Protein AF-A0A8S4QFU5-F1 (afdb_monomer)

Secondary structure (DSSP, 8-state):
-------GGG-PPPSSPPEEEEEE-HHHHHHHHHHHHHHGGGS-EEE--STTPPPEEE----EEEE--TTSPPPSS-TTTSEEEEEEEE----HHHIIIIIHHHHHHHHHHHHHTT---EEEEEEE---TT-TTS---SS-HHHHHHHHH--TTTGGGEEEEE-TTT-HHHHHHHHHHHHHHHHHHHHHHHHHHHHHHHHHHHHHHHTTTSTT--HHHHHTT-

Foldseek 3Di:
DDDDPPDPPPDPADPFAAEEEEAADPVLVVVVVVVLQVQQQPFWAWFDAPDPDDIDTDGHGYHYDYDDLPDDDDLQDRRPDHLAYEYEDQDFDPVCCVPPVVVRVVVVVVSCVVVVNDQYAYEHEYEDDPVPPDDDPPPATSLNVVCVNDNDPVCSVRRAYFYHCVRPVVVRVVSVNVVSNVVSVSSSVSSNVSVVVNVVVLVVLVVCVVPPPRDPVVSVVSD

Structure (mmCIF, N/CA/C/O backbone):
data_AF-A0A8S4QFU5-F1
#
_entry.id   AF-A0A8S4QFU5-F1
#
loop_
_atom_site.group_PDB
_atom_site.id
_atom_site.type_symbol
_atom_site.label_atom_id
_atom_site.label_alt_id
_atom_site.label_comp_id
_atom_site.label_asym_id
_atom_site.label_entity_id
_atom_site.label_seq_id
_atom_site.pdbx_PDB_ins_code
_atom_site.Cartn_x
_atom_site.Cartn_y
_atom_site.Cartn_z
_atom_site.occupancy
_atom_site.B_iso_or_equiv
_atom_site.auth_seq_id
_atom_site.auth_comp_id
_atom_site.auth_asym_id
_atom_site.auth_atom_id
_atom_site.pdbx_PDB_model_num
ATOM 1 N N . MET A 1 1 ? 30.568 -13.793 25.072 1.00 36.50 1 MET A N 1
ATOM 2 C CA . MET A 1 1 ? 29.121 -14.084 25.159 1.00 36.50 1 MET A CA 1
ATOM 3 C C . MET A 1 1 ? 28.566 -14.103 23.744 1.00 36.50 1 MET A C 1
ATOM 5 O O . MET A 1 1 ? 28.461 -13.051 23.131 1.00 36.50 1 MET A O 1
ATOM 9 N N . LYS A 1 2 ? 28.363 -15.294 23.171 1.00 33.72 2 LYS A N 1
ATOM 10 C CA . LYS A 1 2 ? 27.822 -15.449 21.813 1.00 33.72 2 LYS A CA 1
ATOM 11 C C . LYS A 1 2 ? 26.307 -15.262 21.884 1.00 33.72 2 LYS A C 1
ATOM 13 O O . LYS A 1 2 ? 25.656 -15.949 22.664 1.00 33.72 2 LYS A O 1
ATOM 18 N N . GLY A 1 3 ? 25.790 -14.305 21.116 1.00 38.66 3 GLY A N 1
ATOM 19 C CA . GLY A 1 3 ? 24.358 -14.091 20.951 1.00 38.66 3 GLY A CA 1
ATOM 20 C C . GLY A 1 3 ? 23.708 -15.358 20.414 1.00 38.66 3 GLY A C 1
ATOM 21 O O . GLY A 1 3 ? 24.202 -15.959 19.460 1.00 38.66 3 GLY A O 1
ATOM 22 N N . VAL A 1 4 ? 22.634 -15.776 21.073 1.00 41.44 4 VAL A N 1
ATOM 23 C CA . VAL A 1 4 ? 21.771 -16.865 20.629 1.00 41.44 4 VAL A CA 1
ATOM 24 C C . VAL A 1 4 ? 21.153 -16.416 19.308 1.00 41.44 4 VAL A C 1
ATOM 26 O O . VAL A 1 4 ? 20.272 -15.561 19.276 1.00 41.44 4 VAL A O 1
ATOM 29 N N . GLY A 1 5 ? 21.698 -16.921 18.203 1.00 37.66 5 GLY A N 1
ATOM 30 C CA . GLY A 1 5 ? 21.087 -16.776 16.894 1.00 37.66 5 GLY A CA 1
ATOM 31 C C . GLY A 1 5 ? 19.782 -17.559 16.896 1.00 37.66 5 GLY A C 1
ATOM 32 O O . GLY A 1 5 ? 19.798 -18.774 17.069 1.00 37.66 5 GLY A O 1
ATOM 33 N N . ASN A 1 6 ? 18.659 -16.865 16.719 1.00 41.09 6 ASN A N 1
ATOM 34 C CA . ASN A 1 6 ? 17.390 -17.512 16.413 1.00 41.09 6 ASN A CA 1
ATOM 35 C C . ASN A 1 6 ? 17.523 -18.201 15.051 1.00 41.09 6 ASN A C 1
ATOM 37 O O . ASN A 1 6 ? 17.447 -17.542 14.010 1.00 41.09 6 ASN A O 1
ATOM 41 N N . SER A 1 7 ? 17.731 -19.518 15.065 1.00 40.59 7 SER A N 1
ATOM 42 C CA . SER A 1 7 ? 17.663 -20.356 13.870 1.00 40.59 7 SER A CA 1
ATOM 43 C C . SER A 1 7 ? 16.319 -20.159 13.147 1.00 40.59 7 SER A C 1
ATOM 45 O O . SER A 1 7 ? 15.282 -20.024 13.801 1.00 40.59 7 SER A O 1
ATOM 47 N N . PRO A 1 8 ? 16.287 -20.173 11.802 1.00 51.72 8 PRO A N 1
ATOM 48 C CA . PRO A 1 8 ? 15.043 -20.098 11.029 1.00 51.72 8 PRO A CA 1
ATOM 49 C C . PRO A 1 8 ? 14.093 -21.294 11.235 1.00 51.72 8 PRO A C 1
ATOM 51 O O . PRO A 1 8 ? 12.934 -21.205 10.850 1.00 51.72 8 PRO A O 1
ATOM 54 N N . ALA A 1 9 ? 14.580 -22.397 11.815 1.00 41.81 9 ALA A N 1
ATOM 55 C CA . ALA A 1 9 ? 13.911 -23.700 11.834 1.00 41.81 9 ALA A CA 1
ATOM 56 C C . ALA A 1 9 ? 12.841 -23.896 12.933 1.00 41.81 9 ALA A C 1
ATOM 58 O O . ALA A 1 9 ? 12.031 -24.803 12.794 1.00 41.81 9 ALA A O 1
ATOM 59 N N . ASP A 1 10 ? 12.780 -23.044 13.965 1.00 43.16 10 ASP A N 1
ATOM 60 C CA . ASP A 1 10 ? 11.823 -23.176 15.091 1.00 43.16 10 ASP A CA 1
ATOM 61 C C . ASP A 1 10 ? 10.603 -22.238 14.982 1.00 43.16 10 ASP A C 1
ATOM 63 O O . ASP A 1 10 ? 9.938 -21.922 15.969 1.00 43.16 10 ASP A O 1
ATOM 67 N N . ARG A 1 11 ? 10.311 -21.716 13.787 1.00 6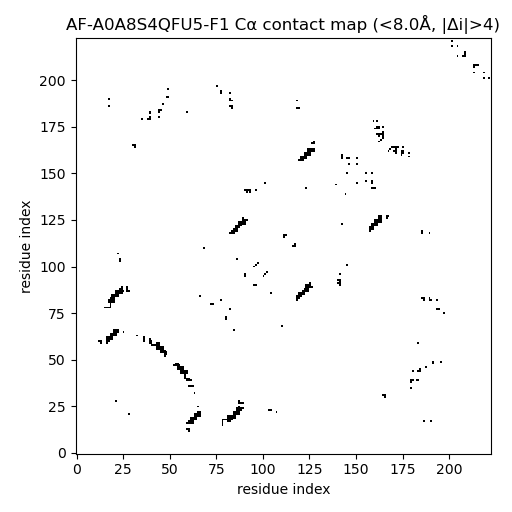0.50 11 ARG A N 1
ATOM 68 C CA . ARG A 1 11 ? 9.249 -20.719 13.611 1.00 60.50 11 ARG A CA 1
ATOM 69 C C . ARG A 1 11 ? 7.930 -21.408 13.277 1.00 60.50 11 ARG A C 1
ATOM 71 O O . ARG A 1 11 ? 7.662 -21.688 12.112 1.00 60.50 11 ARG A O 1
ATOM 78 N N . GLU A 1 12 ? 7.081 -21.633 14.280 1.00 58.81 12 GLU A N 1
ATOM 79 C CA . GLU A 1 12 ? 5.642 -21.751 14.016 1.00 58.81 12 GLU A CA 1
ATOM 80 C C . GLU A 1 12 ? 5.210 -20.502 13.228 1.00 58.81 12 GLU A C 1
ATOM 82 O O . GLU A 1 12 ? 5.408 -19.369 13.676 1.00 58.81 12 GLU A O 1
ATOM 87 N N . GLY A 1 13 ? 4.717 -20.706 12.003 1.00 61.91 13 GLY A N 1
ATOM 88 C CA . GLY A 1 13 ? 4.310 -19.620 11.110 1.00 61.91 13 GLY A CA 1
ATOM 89 C C . GLY A 1 13 ? 3.187 -18.771 11.709 1.00 61.91 13 GLY A C 1
ATOM 90 O O . GLY A 1 13 ? 2.466 -19.206 12.611 1.00 61.91 13 GLY A O 1
ATOM 91 N N . MET A 1 14 ? 3.010 -17.547 11.204 1.00 76.50 14 MET A N 1
ATOM 92 C CA . MET A 1 14 ? 1.931 -16.672 11.682 1.00 76.50 14 MET A CA 1
ATOM 93 C C . MET A 1 14 ? 0.564 -17.345 11.491 1.00 76.50 14 MET A 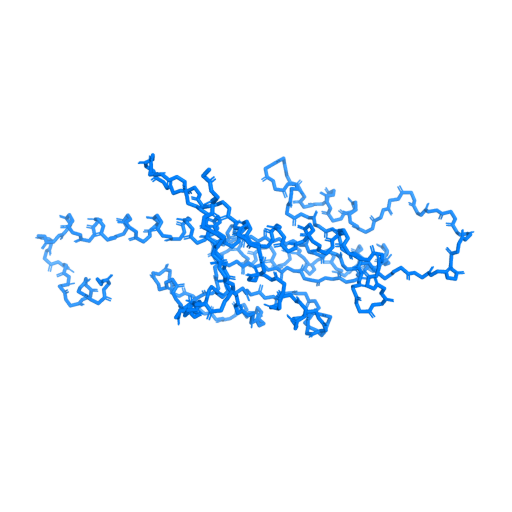C 1
ATOM 95 O O . MET A 1 14 ? 0.141 -17.590 10.361 1.00 76.50 14 MET A O 1
ATOM 99 N N . THR A 1 15 ? -0.160 -17.571 12.593 1.00 74.31 15 THR A N 1
ATOM 100 C CA . THR A 1 15 ? -1.502 -18.184 12.573 1.00 74.31 15 THR A CA 1
ATOM 101 C C . THR A 1 15 ? -2.508 -17.360 11.773 1.00 74.31 15 THR A C 1
ATOM 103 O O . THR A 1 15 ? -3.374 -17.918 11.107 1.00 74.31 15 THR A O 1
ATOM 106 N N . ASN A 1 16 ? -2.370 -16.032 11.793 1.00 81.62 16 ASN A N 1
ATOM 107 C CA . ASN A 1 16 ? -3.167 -15.116 10.989 1.00 81.62 16 ASN A CA 1
ATOM 108 C C . ASN A 1 16 ? -2.255 -14.120 10.279 1.00 81.62 16 ASN A C 1
ATOM 110 O O . ASN A 1 16 ? -1.683 -13.228 10.906 1.00 81.62 16 ASN A O 1
ATOM 114 N N . LYS A 1 17 ? -2.121 -14.274 8.964 1.00 89.69 17 LYS A N 1
ATOM 115 C CA . LYS A 1 17 ? -1.268 -13.421 8.136 1.00 89.69 17 LYS A CA 1
ATOM 116 C C . LYS A 1 17 ? -2.019 -12.132 7.777 1.00 89.69 17 LYS A C 1
ATOM 118 O O . LYS A 1 17 ? -3.150 -12.225 7.299 1.00 89.69 17 LYS A O 1
ATOM 123 N N . PRO A 1 18 ? -1.413 -10.944 7.945 1.00 91.56 18 PRO A N 1
ATOM 124 C CA . PRO A 1 18 ? -1.945 -9.700 7.411 1.00 91.56 18 PRO A CA 1
ATOM 125 C C . PRO A 1 18 ? -2.358 -9.826 5.943 1.00 91.56 18 PRO A C 1
ATOM 127 O O . PRO A 1 18 ? -1.614 -10.377 5.127 1.00 91.56 18 PRO A O 1
ATOM 130 N N . ILE A 1 19 ? -3.537 -9.303 5.610 1.00 93.94 19 ILE A N 1
ATOM 131 C CA . ILE A 1 19 ? -4.047 -9.289 4.239 1.00 93.94 19 ILE A CA 1
ATOM 132 C C . ILE A 1 19 ? -3.639 -7.967 3.581 1.00 93.94 19 ILE A C 1
ATOM 134 O O . ILE A 1 19 ? -3.888 -6.885 4.121 1.00 93.94 19 ILE A O 1
ATOM 138 N N . VAL A 1 20 ? -3.040 -8.055 2.399 1.00 96.56 20 VAL A N 1
ATOM 139 C CA . VAL A 1 20 ? -2.675 -6.927 1.542 1.00 96.56 20 VAL A CA 1
ATOM 140 C C . VAL A 1 20 ? -3.534 -6.975 0.282 1.00 96.56 20 VAL A C 1
ATOM 142 O O . VAL A 1 20 ? -3.581 -7.991 -0.408 1.00 96.56 20 VAL A O 1
ATOM 145 N N . ALA A 1 21 ? -4.232 -5.886 -0.031 1.00 97.12 21 ALA A N 1
ATOM 146 C CA . ALA A 1 21 ? -5.027 -5.791 -1.251 1.00 97.12 21 ALA A CA 1
ATOM 147 C C . ALA A 1 21 ? -4.213 -5.166 -2.388 1.00 97.12 21 ALA A C 1
ATOM 149 O O . ALA A 1 21 ? -3.615 -4.105 -2.214 1.00 97.12 21 ALA A O 1
ATOM 150 N N . CYS A 1 22 ? -4.223 -5.791 -3.563 1.00 98.44 22 CYS A N 1
ATOM 151 C CA . CYS A 1 22 ? -3.493 -5.319 -4.736 1.00 98.44 22 CYS A CA 1
ATOM 152 C C . CYS A 1 22 ? -4.443 -4.783 -5.812 1.00 98.44 22 CYS A C 1
ATOM 154 O O . CYS A 1 22 ? -5.353 -5.484 -6.258 1.00 98.44 22 CYS A O 1
ATOM 156 N N . ALA A 1 23 ? -4.213 -3.541 -6.224 1.00 98.38 23 ALA A N 1
ATOM 157 C CA . ALA A 1 23 ? -4.905 -2.840 -7.300 1.00 98.38 23 ALA A CA 1
ATOM 158 C C . ALA A 1 23 ? -3.954 -2.574 -8.481 1.00 98.38 23 ALA A C 1
ATOM 160 O O . ALA A 1 23 ? -2.759 -2.863 -8.398 1.00 98.38 23 ALA A O 1
ATOM 161 N N . GLY A 1 24 ? -4.487 -2.011 -9.566 1.00 98.00 24 GLY A N 1
ATOM 162 C CA . GLY A 1 24 ? -3.742 -1.782 -10.803 1.00 98.00 24 GLY A CA 1
ATOM 163 C C . GLY A 1 24 ? -3.605 -3.062 -11.626 1.00 98.00 24 GLY A C 1
ATOM 164 O O . GLY A 1 24 ? -4.577 -3.809 -11.786 1.00 98.00 24 GLY A O 1
ATOM 165 N N . ASP A 1 25 ? -2.405 -3.326 -12.139 1.00 97.75 25 ASP A N 1
ATOM 166 C CA . ASP A 1 25 ? -2.129 -4.514 -12.944 1.00 97.75 25 ASP A CA 1
ATOM 167 C C . ASP A 1 25 ? -1.999 -5.771 -12.065 1.00 97.75 25 ASP A C 1
ATOM 169 O O . ASP A 1 25 ? -0.962 -6.072 -11.467 1.00 97.75 25 ASP A O 1
ATOM 173 N N . TRP A 1 26 ? -3.096 -6.527 -11.995 1.00 97.06 26 TRP A N 1
ATOM 174 C CA . TRP A 1 26 ? -3.161 -7.785 -11.254 1.00 97.06 26 TRP A CA 1
ATOM 175 C C . TRP A 1 26 ? -2.270 -8.879 -11.855 1.00 97.06 26 TRP A C 1
ATOM 177 O O . TRP A 1 26 ? -1.676 -9.656 -11.110 1.00 97.06 26 TRP A O 1
ATOM 187 N N . ASN A 1 27 ? -2.150 -8.943 -13.184 1.00 97.44 27 ASN A N 1
ATOM 188 C CA . ASN A 1 27 ? -1.350 -9.978 -13.837 1.00 97.44 27 ASN A CA 1
ATOM 189 C C . ASN A 1 27 ? 0.138 -9.745 -13.574 1.00 97.44 27 ASN A C 1
ATOM 191 O O . ASN A 1 27 ? 0.856 -10.694 -13.257 1.00 97.44 27 ASN A O 1
ATOM 195 N N . LEU A 1 28 ? 0.578 -8.485 -13.629 1.00 97.06 28 LEU A N 1
ATOM 196 C CA . LEU A 1 28 ? 1.913 -8.076 -13.203 1.00 97.06 28 LEU A CA 1
ATOM 197 C C . LEU A 1 28 ? 2.182 -8.512 -11.761 1.00 97.06 28 LEU A C 1
ATOM 199 O O . LEU A 1 28 ? 3.181 -9.188 -11.510 1.00 97.06 28 LEU A O 1
ATOM 203 N N . PHE A 1 29 ? 1.283 -8.178 -10.827 1.00 97.88 29 PHE A N 1
ATOM 204 C CA . PHE A 1 29 ? 1.436 -8.569 -9.425 1.00 97.88 29 PHE A CA 1
ATOM 205 C C . PHE A 1 29 ? 1.568 -10.090 -9.251 1.00 97.88 29 PHE A C 1
ATOM 207 O O . PHE A 1 29 ? 2.467 -10.534 -8.539 1.00 97.88 29 PHE A O 1
ATOM 214 N N . CYS A 1 30 ? 0.750 -10.898 -9.933 1.00 97.69 30 CYS A N 1
ATOM 215 C CA . CYS A 1 30 ? 0.838 -12.359 -9.845 1.00 97.69 30 CYS A CA 1
ATOM 216 C C . CYS A 1 30 ? 2.230 -12.903 -10.216 1.00 97.69 30 CYS A C 1
ATOM 218 O O . CYS A 1 30 ? 2.657 -13.907 -9.650 1.00 97.69 30 CYS A O 1
ATOM 220 N N . THR A 1 31 ? 2.979 -12.237 -11.106 1.00 96.75 31 THR A N 1
ATOM 221 C CA . THR A 1 31 ? 4.371 -12.635 -11.411 1.00 96.75 31 THR A CA 1
ATOM 222 C C . THR A 1 31 ? 5.358 -12.346 -10.275 1.00 96.75 31 THR A C 1
ATOM 224 O O . THR A 1 31 ? 6.429 -12.948 -10.219 1.00 96.75 31 THR A O 1
ATOM 227 N N . LEU A 1 32 ? 5.007 -11.433 -9.367 1.00 97.00 32 LEU A N 1
ATOM 228 C CA . LEU A 1 32 ? 5.835 -10.957 -8.257 1.00 97.00 32 LEU A CA 1
ATOM 229 C C . LEU A 1 32 ? 5.406 -11.528 -6.899 1.00 97.00 32 LEU A C 1
ATOM 231 O O . LEU A 1 32 ? 6.138 -11.382 -5.921 1.00 97.00 32 LEU A O 1
ATOM 235 N N . GLU A 1 33 ? 4.246 -12.180 -6.816 1.00 97.44 33 GLU A N 1
ATOM 236 C CA . GLU A 1 33 ? 3.684 -12.675 -5.559 1.00 97.44 33 GLU A CA 1
ATOM 237 C C . GLU A 1 33 ? 4.603 -13.694 -4.877 1.00 97.44 33 GLU A C 1
ATOM 239 O O . GLU A 1 33 ? 4.973 -13.512 -3.718 1.00 97.44 33 GLU A O 1
ATOM 244 N N . GLN A 1 34 ? 5.027 -14.738 -5.596 1.00 96.38 34 GLN A N 1
ATOM 245 C CA . GLN A 1 34 ? 5.884 -15.782 -5.032 1.00 96.38 34 GLN A CA 1
ATOM 246 C C . GLN A 1 34 ? 7.206 -15.229 -4.457 1.00 96.38 34 GLN A C 1
ATOM 248 O O . GLN A 1 34 ? 7.494 -15.519 -3.291 1.00 96.38 34 GLN A O 1
ATOM 253 N N . PRO A 1 35 ? 8.015 -14.431 -5.191 1.00 95.69 35 PRO A N 1
ATOM 254 C CA . PRO A 1 35 ? 9.242 -13.883 -4.618 1.00 95.69 35 PRO A CA 1
ATOM 255 C C . PRO A 1 35 ? 8.965 -12.917 -3.458 1.00 95.69 35 PRO A C 1
ATOM 257 O O . PRO A 1 35 ? 9.782 -12.825 -2.543 1.00 95.69 35 PRO A O 1
ATOM 260 N N . LEU A 1 36 ? 7.823 -12.219 -3.448 1.00 96.31 36 LEU A N 1
ATOM 261 C CA . LEU A 1 36 ? 7.461 -11.304 -2.365 1.00 96.31 36 LEU A CA 1
ATOM 262 C C . LEU A 1 36 ? 7.103 -12.074 -1.086 1.00 96.31 36 LEU A C 1
ATOM 264 O O . LEU A 1 36 ? 7.651 -11.786 -0.021 1.00 96.31 36 LEU A O 1
ATOM 268 N N . VAL A 1 37 ? 6.252 -13.098 -1.200 1.00 96.44 37 VAL A N 1
ATOM 269 C CA . VAL A 1 37 ? 5.878 -14.002 -0.099 1.00 96.44 37 VAL A CA 1
ATOM 270 C C . VAL A 1 37 ? 7.104 -14.723 0.465 1.00 96.44 37 VAL A C 1
ATOM 272 O O . VAL A 1 37 ? 7.211 -14.873 1.679 1.00 96.44 37 VAL A O 1
ATOM 275 N N . ALA A 1 38 ? 8.053 -15.118 -0.389 1.00 95.19 38 ALA A N 1
ATOM 276 C CA . ALA A 1 38 ? 9.294 -15.755 0.045 1.00 95.19 38 ALA A CA 1
ATOM 277 C C . ALA A 1 38 ? 10.248 -14.791 0.772 1.00 95.19 38 ALA A C 1
ATOM 279 O O . ALA A 1 38 ? 10.933 -15.211 1.706 1.00 95.19 38 ALA A O 1
ATOM 280 N N . ALA A 1 39 ? 10.298 -13.516 0.364 1.00 95.38 39 ALA A N 1
ATOM 281 C CA . ALA A 1 39 ? 11.246 -12.526 0.882 1.00 95.38 39 ALA A CA 1
ATOM 282 C C . ALA A 1 39 ? 10.781 -11.819 2.168 1.00 95.38 39 ALA A C 1
ATOM 284 O O . ALA A 1 39 ? 11.606 -11.516 3.029 1.00 95.38 39 ALA A O 1
ATOM 285 N N . ILE A 1 40 ? 9.476 -11.566 2.330 1.00 95.75 40 ILE A N 1
ATOM 286 C CA . ILE A 1 40 ? 8.910 -10.895 3.517 1.00 95.75 40 ILE A CA 1
ATOM 287 C C . ILE A 1 40 ? 9.330 -11.544 4.859 1.00 95.75 40 ILE A C 1
ATOM 289 O O . ILE A 1 40 ? 9.725 -10.803 5.758 1.00 95.75 40 ILE A O 1
ATOM 293 N N . PRO A 1 41 ? 9.311 -12.878 5.040 1.00 95.12 41 PRO A N 1
ATOM 294 C CA . PRO A 1 41 ? 9.659 -13.490 6.325 1.00 95.12 41 PRO A CA 1
ATOM 295 C C . PRO A 1 41 ? 11.169 -13.626 6.584 1.00 95.12 41 PRO A C 1
ATOM 297 O O . PRO A 1 41 ? 11.552 -14.079 7.666 1.00 95.12 41 PRO A O 1
ATOM 300 N N . GLN A 1 42 ? 12.036 -13.265 5.629 1.00 94.00 42 GLN A N 1
ATOM 301 C CA . GLN A 1 42 ? 13.483 -13.504 5.749 1.00 94.00 42 GLN A CA 1
ATOM 302 C C . GLN A 1 42 ? 14.149 -12.590 6.780 1.00 94.00 42 GLN A C 1
ATOM 304 O O . GLN A 1 42 ? 15.040 -13.030 7.502 1.00 94.00 42 GLN A O 1
ATOM 309 N N . ASP A 1 43 ? 13.663 -11.355 6.917 1.00 91.69 43 ASP A N 1
ATOM 310 C CA . ASP A 1 43 ? 14.241 -10.352 7.809 1.00 91.69 43 ASP A CA 1
ATOM 311 C C . ASP A 1 43 ? 13.232 -9.838 8.834 1.00 91.69 43 ASP A C 1
ATOM 313 O O . ASP A 1 43 ? 12.050 -9.617 8.545 1.00 91.69 43 ASP A O 1
ATOM 317 N N . SER A 1 44 ? 13.728 -9.532 10.033 1.00 90.12 44 SER A N 1
ATOM 318 C CA . SER A 1 44 ? 12.921 -8.886 11.070 1.00 90.12 44 SER A CA 1
ATOM 319 C C . SER A 1 44 ? 12.693 -7.401 10.771 1.00 90.12 44 SER A C 1
ATOM 321 O O . SER A 1 44 ? 13.545 -6.734 10.177 1.00 90.12 44 SER A O 1
ATOM 323 N N . CYS A 1 45 ? 11.537 -6.878 11.168 1.00 88.06 45 CYS A N 1
ATOM 324 C CA . CYS A 1 45 ? 11.186 -5.467 11.073 1.00 88.06 45 CYS A CA 1
ATOM 325 C C . CYS A 1 45 ? 10.938 -4.895 12.473 1.00 88.06 45 CYS A C 1
ATOM 327 O O . CYS A 1 45 ? 10.444 -5.586 13.369 1.00 88.06 45 CYS A O 1
ATOM 329 N N . GLU A 1 46 ? 11.305 -3.632 12.661 1.00 88.31 46 GLU A N 1
ATOM 330 C CA . GLU A 1 46 ? 11.096 -2.921 13.915 1.00 88.31 46 GLU A CA 1
ATOM 331 C C . GLU A 1 46 ? 9.601 -2.625 14.109 1.00 88.31 46 GLU A C 1
ATOM 333 O O . GLU A 1 46 ? 8.992 -1.861 13.360 1.00 88.31 46 GLU A O 1
ATOM 338 N N . TRP A 1 47 ? 9.011 -3.196 15.156 1.00 86.62 47 TRP A N 1
ATOM 339 C CA . TRP A 1 47 ? 7.664 -2.882 15.600 1.00 86.62 47 TRP A CA 1
ATOM 340 C C . TRP A 1 47 ? 7.698 -1.949 16.808 1.00 86.62 47 TRP A C 1
ATOM 342 O O . TRP A 1 47 ? 7.938 -2.363 17.948 1.00 86.62 47 TRP A O 1
ATOM 352 N N . ARG A 1 48 ? 7.408 -0.673 16.546 1.00 82.69 48 ARG A N 1
ATOM 353 C CA . ARG A 1 48 ? 7.175 0.344 17.575 1.00 82.69 48 ARG A CA 1
ATOM 354 C C . ARG A 1 48 ? 5.713 0.312 17.984 1.00 82.69 48 ARG A C 1
ATOM 356 O O . ARG A 1 48 ? 4.844 0.668 17.197 1.00 82.69 48 ARG A O 1
ATOM 363 N N . ARG A 1 49 ? 5.427 -0.135 19.200 1.00 77.19 49 ARG A N 1
ATOM 364 C CA . ARG A 1 49 ? 4.065 -0.160 19.744 1.00 77.19 49 ARG A CA 1
ATOM 365 C C . ARG A 1 49 ? 3.704 1.191 20.364 1.00 77.19 49 ARG A C 1
ATOM 367 O O . ARG A 1 49 ? 4.573 1.929 20.818 1.00 77.19 49 ARG A O 1
ATOM 374 N N . SER A 1 50 ? 2.411 1.492 20.402 1.00 76.25 50 SER A N 1
ATOM 375 C CA . SER A 1 50 ? 1.887 2.700 21.047 1.00 76.25 50 SER A CA 1
ATOM 376 C C . SER A 1 50 ? 2.094 2.692 22.562 1.00 76.25 50 SER A C 1
ATOM 378 O O . SER A 1 50 ? 2.363 1.647 23.162 1.00 76.25 50 SER A O 1
ATOM 380 N N . TYR A 1 51 ? 1.924 3.863 23.183 1.00 74.88 51 TYR A N 1
ATOM 381 C CA . TYR A 1 51 ? 1.953 4.058 24.639 1.00 74.88 51 TYR A CA 1
ATOM 382 C C . TYR A 1 51 ? 3.284 3.679 25.310 1.00 74.88 51 TYR A C 1
ATOM 384 O O . TYR A 1 51 ? 3.297 3.085 26.385 1.00 74.88 51 TYR A O 1
ATOM 392 N N . GLY A 1 52 ? 4.415 3.987 24.665 1.00 71.75 52 GLY A N 1
ATOM 393 C CA . GLY A 1 52 ? 5.749 3.789 25.249 1.00 71.75 52 GLY A CA 1
ATOM 394 C C . GLY A 1 52 ? 6.139 2.323 25.468 1.00 71.75 52 GLY A C 1
ATOM 395 O O . GLY A 1 52 ? 7.101 2.039 26.180 1.00 71.75 52 GLY A O 1
ATOM 396 N N . ARG A 1 53 ? 5.400 1.376 24.874 1.00 80.69 53 ARG A N 1
ATOM 397 C CA . ARG A 1 53 ? 5.732 -0.049 24.942 1.00 80.69 53 ARG A CA 1
ATOM 398 C C . ARG A 1 53 ? 7.065 -0.307 24.227 1.00 80.69 53 ARG A C 1
ATOM 400 O O . ARG A 1 53 ? 7.355 0.291 23.194 1.00 80.69 53 ARG A O 1
ATOM 407 N N . ILE A 1 54 ? 7.845 -1.242 24.768 1.00 82.25 54 ILE A N 1
ATOM 408 C CA . ILE A 1 54 ? 9.177 -1.603 24.263 1.00 82.25 54 ILE A CA 1
ATOM 409 C C . ILE A 1 54 ? 9.105 -2.003 22.782 1.00 82.25 54 ILE A C 1
ATOM 411 O O . ILE A 1 54 ? 8.282 -2.840 22.395 1.00 82.25 54 ILE A O 1
ATOM 415 N N . THR A 1 55 ? 10.002 -1.432 21.977 1.00 85.31 55 THR A N 1
ATOM 416 C CA . THR A 1 55 ? 10.216 -1.816 20.581 1.00 85.31 55 THR A CA 1
ATOM 417 C C . THR A 1 55 ? 10.607 -3.286 20.479 1.00 85.31 55 THR A C 1
ATOM 419 O O . THR A 1 55 ? 11.521 -3.746 21.164 1.00 85.31 55 THR A O 1
ATOM 422 N N . LYS A 1 56 ? 9.948 -4.025 19.585 1.00 87.19 56 LYS A N 1
ATOM 423 C CA . LYS A 1 56 ? 10.281 -5.425 19.294 1.00 87.19 56 LYS A CA 1
ATOM 424 C C . LYS A 1 56 ? 10.694 -5.586 17.842 1.00 87.19 56 LYS A C 1
ATOM 426 O O . LYS A 1 56 ? 10.142 -4.929 16.971 1.00 87.19 56 LYS A O 1
ATOM 431 N N . PHE A 1 57 ? 11.606 -6.509 17.580 1.00 88.00 57 PHE A N 1
ATOM 432 C CA . PHE A 1 57 ? 11.8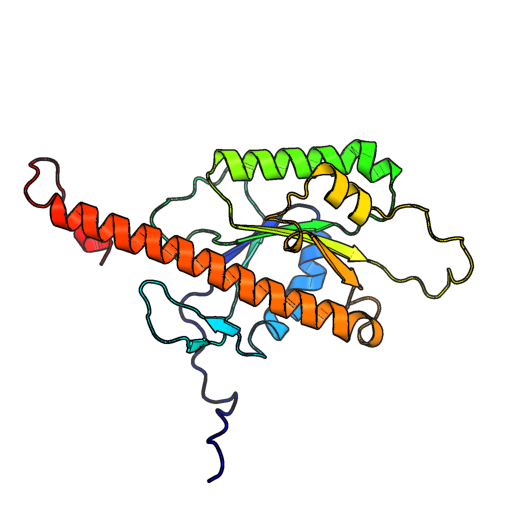75 -6.981 16.227 1.00 88.00 57 PHE A CA 1
ATOM 433 C C . PHE A 1 57 ? 10.988 -8.188 15.954 1.00 88.00 57 PHE A C 1
ATOM 435 O O . PHE A 1 57 ? 11.002 -9.152 16.721 1.00 88.00 57 PHE A O 1
ATOM 442 N N . VAL A 1 58 ? 10.187 -8.112 14.895 1.00 89.81 58 VAL A N 1
ATOM 443 C CA . VAL A 1 58 ? 9.235 -9.166 14.530 1.00 89.81 58 VAL A CA 1
ATOM 444 C C . VAL A 1 58 ? 9.454 -9.623 13.101 1.00 89.81 58 VAL A C 1
ATOM 446 O O . VAL A 1 58 ? 9.822 -8.835 12.232 1.00 89.81 58 VAL A O 1
ATOM 449 N N . TYR A 1 59 ? 9.215 -10.905 12.868 1.00 91.50 59 TYR A N 1
ATOM 450 C CA . TYR A 1 59 ? 9.098 -11.458 11.527 1.00 91.50 59 TYR A CA 1
ATOM 451 C C . TYR A 1 59 ? 7.632 -11.426 11.125 1.00 91.50 59 TYR A C 1
ATOM 453 O O . TYR A 1 59 ? 6.749 -11.598 11.966 1.00 91.50 59 TYR A O 1
ATOM 461 N N . LEU A 1 60 ? 7.388 -11.150 9.852 1.00 91.06 60 LEU A N 1
ATOM 462 C CA . LEU A 1 60 ? 6.049 -11.010 9.311 1.00 91.06 60 LEU A CA 1
ATOM 463 C C . LEU A 1 60 ? 5.867 -11.997 8.182 1.00 91.06 60 LEU A C 1
ATOM 465 O O . LEU A 1 60 ? 6.810 -12.351 7.483 1.00 91.06 60 LEU A O 1
ATOM 469 N N . GLU A 1 61 ? 4.618 -12.360 7.978 1.00 93.50 61 GLU A N 1
ATOM 470 C CA . GLU A 1 61 ? 4.137 -12.961 6.752 1.00 93.50 61 GLU A CA 1
ATOM 471 C C . GLU A 1 61 ? 3.023 -12.069 6.201 1.00 93.50 61 GLU A C 1
ATOM 473 O O . GLU A 1 61 ? 2.515 -11.189 6.896 1.00 93.50 61 GLU A O 1
ATOM 478 N N . ALA A 1 62 ? 2.642 -12.274 4.946 1.00 93.81 62 ALA A N 1
ATOM 479 C CA . ALA A 1 62 ? 1.537 -11.553 4.334 1.00 93.81 62 ALA A CA 1
ATOM 480 C C . ALA A 1 62 ? 0.786 -12.470 3.372 1.00 93.81 62 ALA A C 1
ATOM 482 O O . ALA A 1 62 ? 1.366 -13.383 2.784 1.00 93.81 62 ALA A O 1
ATOM 483 N N . THR A 1 63 ? -0.507 -12.212 3.220 1.00 95.38 63 THR A N 1
ATOM 484 C CA . THR A 1 63 ? -1.340 -12.789 2.161 1.00 95.38 63 THR A CA 1
ATOM 485 C C . THR A 1 63 ? -1.803 -11.677 1.248 1.00 95.38 63 THR A C 1
ATOM 487 O O . THR A 1 63 ? -2.062 -10.565 1.707 1.00 95.38 63 THR A O 1
ATOM 490 N N . PHE A 1 64 ? -1.909 -11.969 -0.040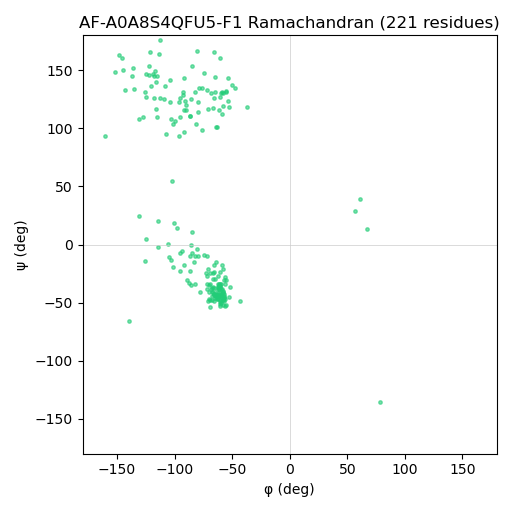 1.00 96.75 64 PHE A N 1
ATOM 491 C CA . PHE A 1 64 ? -2.275 -10.982 -1.039 1.00 96.75 64 PHE A CA 1
ATOM 492 C C . PHE A 1 64 ? -3.604 -11.356 -1.679 1.00 96.75 64 PHE A C 1
ATOM 494 O O . PHE A 1 64 ? -3.893 -12.523 -1.931 1.00 96.75 64 PHE A O 1
ATOM 501 N N . VAL A 1 65 ? -4.445 -10.353 -1.910 1.00 96.06 65 VAL A N 1
ATOM 502 C CA . VAL A 1 65 ? -5.749 -10.523 -2.553 1.00 96.06 65 VAL A CA 1
ATOM 503 C C . VAL A 1 65 ? -5.962 -9.427 -3.580 1.00 96.06 65 VAL A C 1
ATOM 505 O O . VAL A 1 65 ? -5.471 -8.309 -3.423 1.00 96.06 65 VAL A O 1
ATOM 508 N N . LYS A 1 66 ? -6.745 -9.710 -4.619 1.00 96.94 66 LYS A N 1
ATOM 509 C CA . LYS A 1 66 ? -7.154 -8.675 -5.567 1.00 96.94 66 LYS A CA 1
ATOM 510 C C . LYS A 1 66 ? -8.029 -7.646 -4.857 1.00 96.94 66 LYS A C 1
ATOM 512 O O . LYS A 1 66 ? -8.974 -8.006 -4.150 1.00 96.94 66 LYS A O 1
ATOM 517 N N . PHE A 1 67 ? -7.718 -6.369 -5.048 1.00 95.88 67 PHE A N 1
ATOM 518 C CA . PHE A 1 67 ? -8.535 -5.279 -4.542 1.00 95.88 67 PHE A CA 1
ATOM 519 C C . PHE A 1 67 ? -9.944 -5.376 -5.133 1.00 95.88 67 PHE A C 1
ATOM 521 O O . PHE A 1 67 ? -10.123 -5.525 -6.343 1.00 95.88 67 PHE A O 1
ATOM 528 N N . ASN A 1 68 ? -10.945 -5.306 -4.260 1.00 91.56 68 ASN A N 1
ATOM 529 C CA . ASN A 1 68 ? -12.349 -5.373 -4.629 1.00 91.56 68 ASN A CA 1
ATOM 530 C C . ASN A 1 68 ? -13.071 -4.168 -4.022 1.00 91.56 68 ASN A C 1
ATOM 532 O O . ASN A 1 68 ? -13.250 -4.103 -2.806 1.00 91.56 68 ASN A O 1
ATOM 536 N N . LYS A 1 69 ? -13.483 -3.241 -4.890 1.00 85.56 69 LYS A N 1
ATOM 537 C CA . LYS A 1 69 ? -14.172 -1.996 -4.527 1.00 85.56 69 LYS A CA 1
ATOM 538 C C . LYS A 1 69 ? -15.570 -2.215 -3.931 1.00 85.56 69 LYS A C 1
ATOM 540 O O . LYS A 1 69 ? -16.049 -1.359 -3.198 1.00 85.56 69 LYS A O 1
ATOM 545 N N . ASP A 1 70 ? -16.205 -3.345 -4.244 1.00 81.50 70 ASP A N 1
ATOM 546 C CA . ASP A 1 70 ? -17.595 -3.646 -3.878 1.00 81.50 70 ASP A CA 1
ATOM 547 C C . ASP A 1 70 ? -17.682 -4.473 -2.583 1.00 81.50 70 ASP A C 1
ATOM 549 O O . ASP A 1 70 ? -18.763 -4.706 -2.040 1.00 81.50 70 ASP A O 1
ATOM 553 N N . LYS A 1 71 ? -16.540 -4.932 -2.056 1.00 74.56 71 LYS A N 1
ATOM 554 C CA . LYS A 1 71 ? -16.497 -5.732 -0.833 1.00 74.56 71 LYS A CA 1
ATOM 555 C C . LYS A 1 71 ? -16.577 -4.817 0.387 1.00 74.56 71 LYS A C 1
ATOM 557 O O . LYS A 1 71 ? -15.581 -4.209 0.771 1.00 74.56 71 LYS A O 1
ATOM 562 N N . ALA A 1 72 ? -17.749 -4.774 1.022 1.00 65.31 72 ALA A N 1
ATOM 563 C CA . ALA A 1 72 ? -17.932 -4.098 2.303 1.00 65.31 72 ALA A CA 1
ATOM 564 C C . ALA A 1 72 ? -16.912 -4.623 3.329 1.00 65.31 72 ALA A C 1
ATOM 566 O O . ALA A 1 72 ? -16.827 -5.829 3.584 1.00 65.31 72 ALA A O 1
ATOM 567 N N . GLN A 1 73 ? -16.114 -3.721 3.896 1.00 66.69 73 GLN A N 1
ATOM 568 C CA . GLN A 1 73 ? -15.139 -4.060 4.925 1.00 66.69 73 GLN A CA 1
ATOM 569 C C . GLN A 1 73 ? -15.755 -3.778 6.295 1.00 66.69 73 GLN A C 1
ATOM 571 O O . GLN A 1 73 ? -16.157 -2.657 6.581 1.00 66.69 73 GLN A O 1
ATOM 576 N N . SER A 1 74 ? -15.824 -4.794 7.156 1.00 64.69 74 SER A N 1
ATOM 577 C CA . SER A 1 74 ? -16.132 -4.566 8.570 1.00 64.69 74 SER A CA 1
ATOM 578 C C . SER A 1 74 ? -14.981 -3.782 9.200 1.00 64.69 74 SER A C 1
ATOM 580 O O . SER A 1 74 ? -13.830 -4.212 9.118 1.00 64.69 74 SER A O 1
ATOM 582 N N . GLU A 1 75 ? -15.275 -2.646 9.834 1.00 63.25 75 GLU A N 1
ATOM 583 C CA . GLU A 1 75 ? -14.243 -1.791 10.436 1.00 63.25 75 GLU A CA 1
ATOM 584 C C . GLU A 1 75 ? -13.516 -2.455 11.616 1.00 63.25 75 GLU A C 1
ATOM 586 O O . GLU A 1 75 ? -12.365 -2.114 11.900 1.00 63.25 75 GLU A O 1
ATOM 591 N N . LEU A 1 76 ? -14.162 -3.430 12.266 1.00 65.50 76 LEU A N 1
ATOM 592 C CA . LEU A 1 76 ? -13.744 -3.979 13.557 1.00 65.50 76 LEU A CA 1
ATOM 593 C C . LEU A 1 76 ? -13.006 -5.323 13.461 1.00 65.50 76 LEU A C 1
ATOM 595 O O . LEU A 1 76 ? -12.288 -5.686 14.388 1.00 65.50 76 LEU A O 1
ATOM 599 N N . ASN A 1 77 ? -13.124 -6.067 12.352 1.00 73.12 77 ASN A N 1
ATOM 600 C CA . ASN A 1 77 ? -12.472 -7.376 12.227 1.00 73.12 77 ASN A CA 1
ATOM 601 C C . ASN A 1 77 ? -11.120 -7.285 11.503 1.00 73.12 77 ASN A C 1
ATOM 603 O O . ASN A 1 77 ? -11.042 -7.369 10.275 1.00 73.12 77 ASN A O 1
ATOM 607 N N . LEU A 1 78 ? -10.044 -7.150 12.284 1.00 72.06 78 LEU A N 1
ATOM 608 C CA . LEU A 1 78 ? -8.673 -6.990 11.784 1.00 72.06 78 LEU A CA 1
ATOM 609 C C . LEU A 1 78 ? -8.156 -8.183 10.967 1.00 72.06 78 LEU A C 1
ATOM 611 O O . LEU A 1 78 ? -7.302 -7.997 10.106 1.00 72.06 78 LEU A O 1
ATOM 615 N N . LEU A 1 79 ? -8.672 -9.391 11.215 1.00 74.06 79 LEU A N 1
ATOM 616 C CA . LEU A 1 79 ? -8.162 -10.630 10.613 1.00 74.06 79 LEU A CA 1
ATOM 617 C C . LEU A 1 79 ? -8.780 -10.935 9.243 1.00 74.06 79 LEU A C 1
ATOM 619 O O . LEU A 1 79 ? -8.205 -11.681 8.457 1.00 74.06 79 LEU A O 1
ATOM 623 N N . LYS A 1 80 ? -9.964 -10.384 8.951 1.00 78.75 80 LYS A N 1
ATOM 624 C CA . LYS A 1 80 ? -10.728 -10.694 7.727 1.00 78.75 80 LYS A CA 1
ATOM 625 C C . LYS A 1 80 ? -10.702 -9.583 6.679 1.00 78.75 80 LYS A C 1
ATOM 627 O O . LYS A 1 80 ? -11.316 -9.739 5.620 1.00 78.75 80 LYS A O 1
ATOM 632 N N . ARG A 1 81 ? -10.012 -8.472 6.953 1.00 85.56 81 ARG A N 1
ATOM 633 C CA . ARG A 1 81 ? -9.921 -7.328 6.040 1.00 85.56 81 ARG A CA 1
ATOM 634 C C . ARG A 1 81 ? -8.486 -7.069 5.581 1.00 85.56 81 ARG A C 1
ATOM 636 O O . ARG A 1 81 ? -7.557 -7.285 6.358 1.00 85.56 81 ARG A O 1
ATOM 643 N N . PRO A 1 82 ? -8.299 -6.550 4.358 1.00 92.31 82 PRO A N 1
ATOM 644 C CA . PRO A 1 82 ? -7.025 -5.980 3.958 1.00 92.31 82 PRO A CA 1
ATOM 645 C C . PRO A 1 82 ? -6.653 -4.805 4.861 1.00 92.31 82 PRO A C 1
ATOM 647 O O . PRO A 1 82 ? -7.437 -3.872 5.022 1.00 92.31 82 PRO A O 1
ATOM 650 N N . ILE A 1 83 ? -5.459 -4.844 5.442 1.00 91.56 83 ILE A N 1
ATOM 651 C CA . ILE A 1 83 ? -4.953 -3.749 6.279 1.00 91.56 83 ILE A CA 1
ATOM 652 C C . ILE A 1 83 ? -4.076 -2.779 5.489 1.00 91.56 83 ILE A C 1
ATOM 654 O O . ILE A 1 83 ? -3.917 -1.633 5.886 1.00 91.56 83 ILE A O 1
ATOM 658 N N . PHE A 1 84 ? -3.511 -3.231 4.370 1.00 96.56 84 PHE A N 1
ATOM 659 C CA . PHE A 1 84 ? -2.599 -2.455 3.543 1.00 96.56 84 PHE A CA 1
ATOM 660 C C . PHE A 1 84 ? -2.938 -2.644 2.068 1.00 96.56 84 PHE A C 1
ATOM 662 O O . PHE A 1 84 ? -3.369 -3.724 1.660 1.00 96.56 84 PHE A O 1
ATOM 669 N N . HIS A 1 85 ? -2.773 -1.588 1.276 1.00 98.00 85 HIS A N 1
ATOM 670 C CA . HIS A 1 85 ? -3.203 -1.558 -0.118 1.00 98.00 85 HIS A CA 1
ATOM 671 C C . HIS A 1 85 ? -2.038 -1.167 -1.031 1.00 98.00 85 HIS A C 1
ATOM 673 O O . HIS A 1 85 ? -1.340 -0.192 -0.772 1.00 98.00 85 HIS A O 1
ATOM 679 N N . ILE A 1 86 ? -1.813 -1.911 -2.109 1.00 98.75 86 ILE A N 1
ATOM 680 C CA . ILE A 1 86 ? -0.722 -1.645 -3.053 1.00 98.75 86 ILE A CA 1
ATOM 681 C C . ILE A 1 86 ? -1.301 -1.504 -4.454 1.00 98.75 86 ILE A C 1
ATOM 683 O O . ILE A 1 86 ? -2.002 -2.401 -4.915 1.00 98.75 86 ILE A O 1
ATOM 687 N N . TYR A 1 87 ? -0.992 -0.410 -5.140 1.00 98.81 87 TYR A N 1
ATOM 688 C CA . TYR A 1 87 ? -1.259 -0.280 -6.569 1.00 98.81 87 TYR A CA 1
ATOM 689 C C . TYR A 1 87 ? -0.012 -0.669 -7.357 1.00 98.81 87 TYR A C 1
ATOM 691 O O . TYR A 1 87 ? 1.060 -0.110 -7.122 1.00 98.81 87 TYR A O 1
ATOM 699 N N . TRP A 1 88 ? -0.154 -1.604 -8.290 1.00 98.69 88 TRP A N 1
ATOM 700 C CA . TRP A 1 88 ? 0.934 -2.089 -9.134 1.00 98.69 88 TRP A CA 1
ATOM 701 C C . TRP A 1 88 ? 0.775 -1.590 -10.565 1.00 98.69 88 TRP A C 1
ATOM 703 O O . TRP A 1 88 ? -0.313 -1.631 -11.137 1.00 98.69 88 TRP A O 1
ATOM 713 N N . THR A 1 89 ? 1.870 -1.136 -11.160 1.00 98.31 89 THR A N 1
ATOM 714 C CA . THR A 1 89 ? 1.934 -0.751 -12.571 1.00 98.31 89 THR A CA 1
ATOM 715 C C . THR A 1 89 ? 3.353 -0.958 -13.087 1.00 98.31 89 THR A C 1
ATOM 717 O O . THR A 1 89 ? 4.302 -0.810 -12.327 1.00 98.31 89 THR A O 1
ATOM 720 N N . ASP A 1 90 ? 3.524 -1.290 -14.361 1.00 96.50 90 ASP A N 1
ATOM 721 C CA . ASP A 1 90 ? 4.811 -1.315 -15.069 1.00 96.50 90 ASP A CA 1
ATOM 722 C C . ASP A 1 90 ? 4.868 -0.250 -16.181 1.00 96.50 90 ASP A C 1
ATOM 724 O O . ASP A 1 90 ? 5.669 -0.326 -17.113 1.00 96.50 90 ASP A O 1
ATOM 728 N N . CYS A 1 91 ? 4.005 0.767 -16.085 1.00 95.25 91 CYS A N 1
ATOM 729 C CA . CYS A 1 91 ? 3.847 1.788 -17.108 1.00 95.25 91 CYS A CA 1
ATOM 730 C C . CYS A 1 91 ? 5.132 2.593 -17.334 1.00 95.25 91 CYS A C 1
ATOM 732 O O . CYS A 1 91 ? 5.567 3.375 -16.489 1.00 95.25 91 CYS A O 1
ATOM 734 N N . VAL A 1 92 ? 5.686 2.472 -18.539 1.00 91.88 92 VAL A N 1
ATOM 735 C CA . VAL A 1 92 ? 6.847 3.251 -19.000 1.00 91.88 92 VAL A CA 1
ATOM 736 C C . VAL A 1 92 ? 6.474 4.387 -19.956 1.00 91.88 92 VAL A C 1
ATOM 738 O O . VAL A 1 92 ? 7.300 5.259 -20.225 1.00 91.88 92 VAL A O 1
ATOM 741 N N . ASP A 1 93 ? 5.246 4.384 -20.479 1.00 92.06 93 ASP A N 1
ATOM 742 C CA . ASP A 1 93 ? 4.771 5.358 -21.460 1.00 92.06 93 ASP A CA 1
ATOM 743 C C . ASP A 1 93 ? 4.099 6.555 -20.768 1.00 92.06 93 ASP A C 1
ATOM 745 O O . ASP A 1 93 ? 3.061 6.439 -20.117 1.00 92.06 93 ASP A O 1
ATOM 749 N N . VAL A 1 94 ? 4.705 7.734 -20.921 1.00 92.38 94 VAL A N 1
ATOM 750 C CA . VAL A 1 94 ? 4.215 8.988 -20.335 1.00 92.38 94 VAL A CA 1
ATOM 751 C C . VAL A 1 94 ? 2.883 9.432 -20.945 1.00 92.38 94 VAL A C 1
ATOM 753 O O . VAL A 1 94 ? 2.100 10.093 -20.264 1.00 92.38 94 VAL A O 1
ATOM 756 N N . GLU A 1 95 ? 2.605 9.107 -22.205 1.00 93.19 95 GLU A N 1
ATOM 757 C CA . GLU A 1 95 ? 1.349 9.494 -22.845 1.00 93.19 95 GLU A CA 1
ATOM 758 C C . GLU A 1 95 ? 0.199 8.590 -22.402 1.00 93.19 95 GLU A C 1
ATOM 760 O O . GLU A 1 95 ? -0.869 9.089 -22.036 1.00 93.19 95 GLU A O 1
ATOM 765 N N . TYR A 1 96 ? 0.452 7.282 -22.298 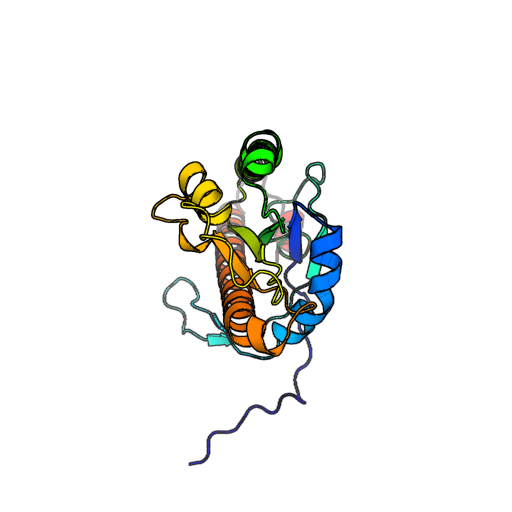1.00 95.88 96 TYR A N 1
ATOM 766 C CA . TYR A 1 96 ? -0.486 6.359 -21.654 1.00 95.88 96 TYR A CA 1
ATOM 767 C C . TYR A 1 96 ? -0.759 6.762 -20.198 1.00 95.88 96 TYR A C 1
ATOM 769 O O . TYR A 1 96 ? -1.901 6.722 -19.737 1.00 95.88 96 TYR A O 1
ATOM 777 N N . TYR A 1 97 ? 0.270 7.231 -19.479 1.00 97.19 97 TYR A N 1
ATOM 778 C CA . TYR A 1 97 ? 0.078 7.745 -18.128 1.00 97.19 97 TYR A CA 1
ATOM 779 C C . TYR A 1 97 ? -0.954 8.877 -18.078 1.00 97.19 97 TYR A C 1
ATOM 781 O O . TYR A 1 97 ? -1.915 8.802 -17.314 1.00 97.19 97 TYR A O 1
ATOM 789 N N . LYS A 1 98 ? -0.776 9.916 -18.902 1.00 95.94 98 LYS A N 1
ATOM 790 C CA . LYS A 1 98 ? -1.650 11.100 -18.884 1.00 95.94 98 LYS A CA 1
ATOM 791 C C . LYS A 1 98 ? -3.095 10.782 -19.256 1.00 95.94 98 LYS A C 1
ATOM 793 O O . LYS A 1 98 ? -3.998 11.398 -18.696 1.00 95.94 98 LYS A O 1
ATOM 798 N N . THR A 1 99 ? -3.277 9.894 -20.230 1.00 96.88 99 THR A N 1
ATOM 799 C CA . THR A 1 99 ? -4.573 9.623 -20.868 1.00 96.88 99 THR A CA 1
ATOM 800 C C . THR A 1 99 ? -5.354 8.496 -20.204 1.00 96.88 99 THR A C 1
ATOM 802 O O . THR A 1 99 ? -6.552 8.385 -20.438 1.00 96.88 99 THR A O 1
ATOM 805 N N . THR A 1 100 ? -4.708 7.645 -19.403 1.00 97.88 100 THR A N 1
ATOM 806 C CA . THR A 1 100 ? -5.368 6.478 -18.799 1.00 97.88 100 THR A CA 1
ATOM 807 C C . THR A 1 100 ? -4.927 6.258 -17.356 1.00 97.88 100 THR A C 1
ATOM 809 O O . THR A 1 100 ? -5.718 6.448 -16.435 1.00 97.88 100 THR A O 1
ATOM 812 N N . LEU A 1 101 ? -3.653 5.923 -17.120 1.00 98.31 101 LEU A N 1
ATOM 813 C CA . LEU A 1 101 ? -3.213 5.452 -15.797 1.00 98.31 101 LEU A CA 1
ATOM 814 C C . LEU A 1 101 ? -3.414 6.487 -14.678 1.00 98.31 101 LEU A C 1
ATOM 816 O O . LEU A 1 101 ? -3.707 6.116 -13.543 1.00 98.31 101 LEU A O 1
ATOM 820 N N . ARG A 1 102 ? -3.260 7.784 -14.977 1.00 98.62 102 ARG A N 1
ATOM 821 C CA . ARG A 1 102 ? -3.501 8.865 -14.011 1.00 98.62 102 ARG A CA 1
ATOM 822 C C . ARG A 1 102 ? -4.928 8.809 -13.464 1.00 98.62 102 ARG A C 1
ATOM 824 O O . ARG A 1 102 ? -5.113 8.905 -12.255 1.00 98.62 102 ARG A O 1
ATOM 831 N N . GLU A 1 103 ? -5.915 8.624 -14.338 1.00 98.44 103 GLU A N 1
ATOM 832 C CA . GLU A 1 103 ? -7.327 8.553 -13.950 1.00 98.44 103 GLU A CA 1
ATOM 833 C C . GLU A 1 103 ? -7.621 7.284 -13.143 1.00 98.44 103 GLU A C 1
ATOM 835 O O . GLU A 1 103 ? -8.330 7.348 -12.138 1.00 98.44 103 GLU A O 1
ATOM 840 N N . ASP A 1 104 ? -7.010 6.153 -13.508 1.00 98.44 104 ASP A N 1
ATOM 841 C CA . ASP A 1 104 ? -7.152 4.895 -12.768 1.00 98.44 104 ASP A CA 1
ATOM 842 C C . ASP A 1 104 ? -6.588 4.987 -11.341 1.00 98.44 104 ASP A C 1
ATOM 844 O O . ASP A 1 104 ? -7.215 4.516 -10.384 1.00 98.44 104 ASP A O 1
ATOM 848 N N . ILE A 1 105 ? -5.409 5.602 -11.177 1.00 98.62 105 ILE A N 1
ATOM 849 C CA . ILE A 1 105 ? -4.797 5.838 -9.861 1.00 98.62 105 ILE A CA 1
ATOM 850 C C . ILE A 1 105 ? -5.662 6.801 -9.042 1.00 98.62 105 ILE A C 1
ATOM 852 O O . ILE A 1 105 ? -5.937 6.530 -7.872 1.00 98.62 105 ILE A O 1
ATOM 856 N N . GLU A 1 106 ? -6.123 7.899 -9.647 1.00 98.56 106 GLU A N 1
ATOM 857 C CA . GLU A 1 106 ? -6.981 8.882 -8.980 1.00 98.56 106 GLU A CA 1
ATOM 858 C C . GLU A 1 106 ? -8.295 8.245 -8.499 1.00 98.56 106 GLU A C 1
ATOM 860 O O . GLU A 1 106 ? -8.711 8.449 -7.356 1.00 98.56 106 GLU A O 1
ATOM 865 N N . LEU A 1 107 ? -8.929 7.424 -9.341 1.00 98.00 107 LEU A N 1
ATOM 866 C CA . LEU A 1 107 ? -10.146 6.698 -8.994 1.00 98.00 107 LEU A CA 1
ATOM 867 C C . LEU A 1 107 ? -9.911 5.723 -7.836 1.00 98.00 107 LEU A C 1
ATOM 869 O O . LEU A 1 107 ? -10.731 5.652 -6.918 1.00 98.00 107 LEU A O 1
ATOM 873 N N . TRP A 1 108 ? -8.802 4.981 -7.860 1.00 98.19 108 TRP A N 1
ATOM 874 C CA . TRP A 1 108 ? -8.445 4.072 -6.774 1.00 98.19 108 TRP A CA 1
ATOM 875 C C . TRP A 1 108 ? -8.203 4.822 -5.459 1.00 98.19 108 TRP A C 1
ATOM 877 O O . TRP A 1 108 ? -8.779 4.447 -4.439 1.00 98.19 108 TRP A O 1
ATOM 887 N N . LEU A 1 109 ? -7.439 5.919 -5.472 1.00 97.75 109 LEU A N 1
ATOM 888 C CA . LEU A 1 109 ? -7.194 6.735 -4.278 1.00 97.75 109 LEU A CA 1
ATOM 889 C C . LEU A 1 109 ? -8.496 7.311 -3.700 1.00 97.75 109 LEU A C 1
ATOM 891 O O . LEU A 1 109 ? -8.715 7.203 -2.493 1.00 97.75 109 LEU A O 1
ATOM 895 N N . LYS A 1 110 ? -9.404 7.817 -4.547 1.00 96.75 110 LYS A N 1
ATOM 896 C CA . LYS A 1 110 ? -10.744 8.273 -4.123 1.00 96.75 110 LYS A CA 1
ATOM 897 C C . LYS A 1 110 ? -11.568 7.149 -3.493 1.00 96.75 110 LYS A C 1
ATOM 899 O O . LYS A 1 110 ? -12.315 7.382 -2.544 1.00 96.75 110 LYS A O 1
ATOM 904 N N . GLN A 1 111 ? -11.446 5.918 -3.994 1.00 95.19 111 GLN A N 1
ATOM 905 C CA . GLN A 1 111 ? -12.104 4.760 -3.383 1.00 95.19 111 GLN A CA 1
ATOM 906 C C . GLN A 1 111 ? -11.514 4.426 -2.011 1.00 95.19 111 GLN A C 1
ATOM 908 O O . GLN A 1 111 ? -12.276 4.108 -1.099 1.00 95.19 111 GLN A O 1
ATOM 913 N N . LEU A 1 112 ? -10.192 4.500 -1.838 1.00 94.62 112 LEU A N 1
ATOM 914 C CA . LEU A 1 112 ? -9.572 4.302 -0.526 1.00 94.62 112 LEU A CA 1
ATOM 915 C C . LEU A 1 112 ? -10.038 5.372 0.466 1.00 94.62 112 LEU A C 1
ATOM 917 O O . LEU A 1 112 ? -10.468 5.032 1.566 1.00 94.62 112 LEU A O 1
ATOM 921 N N . GLU A 1 113 ? -10.033 6.639 0.051 1.00 94.00 113 GLU A N 1
ATOM 922 C CA . GLU A 1 113 ? -10.489 7.769 0.864 1.00 94.00 113 GLU A CA 1
ATOM 923 C C . GLU A 1 113 ? -11.951 7.610 1.295 1.00 94.00 113 GLU A C 1
ATOM 925 O O . GLU A 1 113 ? -12.249 7.693 2.484 1.00 94.00 113 GLU A O 1
ATOM 930 N N . LYS A 1 114 ? -12.850 7.268 0.360 1.00 92.44 114 LYS A N 1
ATOM 931 C CA . LYS A 1 114 ? -14.271 7.007 0.652 1.00 92.44 114 LYS A CA 1
ATOM 932 C C . LYS A 1 114 ? -14.475 5.924 1.720 1.00 92.44 114 LYS A C 1
ATOM 934 O O . LYS 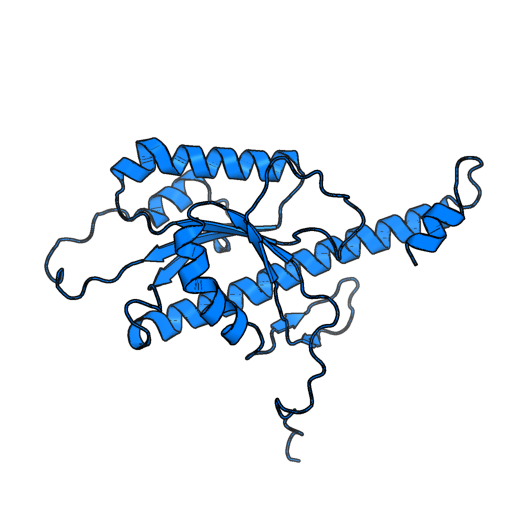A 1 114 ? -15.468 5.960 2.439 1.00 92.44 114 LYS A O 1
ATOM 939 N N . ASN A 1 115 ? -13.559 4.961 1.810 1.00 88.94 115 ASN A N 1
ATOM 940 C CA . ASN A 1 115 ? -13.597 3.868 2.784 1.00 88.94 115 ASN A CA 1
ATOM 941 C C . ASN A 1 115 ? -12.706 4.126 4.015 1.00 88.94 115 ASN A C 1
ATOM 943 O O . ASN A 1 115 ? -12.419 3.194 4.765 1.00 88.94 115 ASN A O 1
ATOM 947 N N . ASN A 1 116 ? -12.236 5.363 4.226 1.00 89.69 116 ASN A N 1
ATOM 948 C CA . ASN A 1 116 ? -11.333 5.743 5.318 1.00 89.69 116 ASN A CA 1
ATOM 949 C C . ASN A 1 116 ? -10.016 4.935 5.357 1.00 89.69 116 ASN A C 1
ATOM 951 O O . ASN A 1 116 ? -9.413 4.737 6.420 1.00 89.69 116 ASN A O 1
ATOM 955 N N . ILE A 1 117 ? -9.547 4.468 4.197 1.00 92.00 117 ILE A N 1
ATOM 956 C CA . ILE A 1 117 ? -8.300 3.715 4.052 1.00 92.00 117 ILE A CA 1
ATOM 957 C C . ILE A 1 117 ? -7.158 4.697 3.798 1.00 92.00 117 ILE A C 1
ATOM 959 O O . ILE A 1 117 ? -7.083 5.353 2.763 1.00 92.00 117 ILE A O 1
ATOM 963 N N . THR A 1 118 ? -6.219 4.757 4.742 1.00 93.62 118 THR A N 1
ATOM 964 C CA . THR A 1 118 ? -5.066 5.676 4.677 1.00 93.62 118 THR A CA 1
ATOM 965 C C . THR A 1 118 ? -3.726 4.963 4.539 1.00 93.62 118 THR A C 1
ATOM 967 O O . THR A 1 118 ? -2.695 5.626 4.433 1.00 93.62 118 THR A O 1
ATOM 970 N N . ASP A 1 119 ? -3.724 3.631 4.537 1.00 95.69 119 ASP A N 1
ATOM 971 C CA . ASP A 1 119 ? -2.529 2.794 4.500 1.00 95.69 119 ASP A CA 1
ATOM 972 C C . ASP A 1 119 ? -2.404 2.145 3.121 1.00 95.69 119 ASP A C 1
ATOM 974 O O . ASP A 1 119 ? -3.020 1.117 2.821 1.00 95.69 119 ASP A O 1
ATOM 978 N N . TRP A 1 120 ? -1.619 2.796 2.264 1.00 97.94 120 TRP A N 1
ATOM 979 C CA . TRP A 1 120 ? -1.428 2.392 0.880 1.00 97.94 120 TRP A CA 1
ATOM 980 C C . TRP A 1 120 ? -0.033 2.740 0.356 1.00 97.94 120 TRP A C 1
ATOM 982 O O . TRP A 1 120 ? 0.659 3.577 0.937 1.00 97.94 120 TRP A O 1
ATOM 992 N N . MET A 1 121 ? 0.367 2.125 -0.756 1.00 98.62 121 MET A N 1
ATOM 993 C CA . MET A 1 121 ? 1.528 2.527 -1.555 1.00 98.62 121 MET A CA 1
ATOM 994 C C . MET A 1 121 ? 1.289 2.294 -3.053 1.00 98.62 121 MET A C 1
ATOM 996 O O . MET A 1 121 ? 0.422 1.508 -3.434 1.00 98.62 121 MET A O 1
ATOM 1000 N N . ILE A 1 122 ? 2.071 2.962 -3.898 1.00 98.75 122 ILE A N 1
ATOM 1001 C CA . ILE A 1 122 ? 2.076 2.781 -5.353 1.00 98.75 122 ILE A CA 1
ATOM 1002 C C . ILE A 1 122 ? 3.464 2.283 -5.758 1.00 98.75 122 ILE A C 1
ATOM 1004 O O . ILE A 1 122 ? 4.477 2.896 -5.410 1.00 98.75 122 ILE A O 1
ATOM 1008 N N . VAL A 1 123 ? 3.501 1.164 -6.480 1.00 98.69 123 VAL A N 1
ATOM 1009 C CA . VAL A 1 123 ? 4.726 0.515 -6.947 1.00 98.69 123 VAL A CA 1
ATOM 1010 C C . VAL A 1 123 ? 4.766 0.533 -8.471 1.00 98.69 123 VAL A C 1
ATOM 1012 O O . VAL A 1 123 ? 3.933 -0.091 -9.129 1.00 98.69 123 VAL A O 1
ATOM 1015 N N . LEU A 1 124 ? 5.766 1.227 -9.012 1.00 98.06 124 LEU A N 1
ATOM 1016 C CA . LEU A 1 124 ? 6.150 1.161 -10.416 1.00 98.06 124 LEU A CA 1
ATOM 1017 C C . LEU A 1 124 ? 7.205 0.064 -10.602 1.00 98.06 124 LEU A C 1
ATOM 1019 O O . LEU A 1 124 ? 8.284 0.123 -10.016 1.00 98.06 124 LEU A O 1
ATOM 1023 N N . VAL A 1 125 ? 6.906 -0.933 -11.425 1.00 97.00 125 VAL A N 1
ATOM 1024 C CA . VAL A 1 125 ? 7.818 -2.023 -11.768 1.00 97.00 125 VAL A CA 1
ATOM 1025 C C . VAL A 1 125 ? 8.530 -1.673 -13.068 1.00 97.00 125 VAL A C 1
ATOM 1027 O O . VAL A 1 125 ? 7.947 -1.684 -14.146 1.00 97.00 125 VAL A O 1
ATOM 1030 N N . GLU A 1 126 ? 9.818 -1.377 -12.984 1.00 92.75 126 GLU A N 1
ATOM 1031 C CA . GLU A 1 126 ? 10.625 -1.013 -14.139 1.00 92.75 126 GLU A CA 1
ATOM 1032 C C . GLU A 1 126 ? 11.178 -2.255 -14.837 1.00 92.75 126 GLU A C 1
ATOM 1034 O O . GLU A 1 126 ? 11.892 -3.078 -14.256 1.00 92.75 126 GLU A O 1
ATOM 1039 N N . THR A 1 127 ? 10.911 -2.377 -16.134 1.00 83.12 127 THR A N 1
ATOM 1040 C CA . THR A 1 127 ? 11.625 -3.328 -16.986 1.00 83.12 127 THR A CA 1
ATOM 1041 C C . THR A 1 127 ? 12.905 -2.692 -17.511 1.00 83.12 127 THR A C 1
ATOM 1043 O O . THR A 1 127 ? 12.868 -1.809 -18.367 1.00 83.12 127 THR A O 1
ATOM 1046 N N . TYR A 1 128 ? 14.050 -3.171 -17.030 1.00 69.38 128 TYR A N 1
ATOM 1047 C CA . TYR A 1 128 ? 15.346 -2.756 -17.552 1.00 69.38 128 TYR A CA 1
ATOM 1048 C C . TYR A 1 128 ? 15.658 -3.502 -18.862 1.00 69.38 128 TYR A C 1
ATOM 1050 O O . TYR A 1 128 ? 15.870 -4.715 -18.846 1.00 69.38 128 TYR A O 1
ATOM 1058 N N . ASP A 1 129 ? 15.729 -2.796 -19.996 1.00 63.47 129 ASP A N 1
ATOM 1059 C CA . ASP A 1 129 ? 16.173 -3.368 -21.277 1.00 63.47 129 ASP A CA 1
ATOM 1060 C C . ASP A 1 129 ? 17.639 -3.010 -21.555 1.00 63.47 129 ASP A C 1
ATOM 1062 O O . ASP A 1 129 ? 17.972 -1.883 -21.923 1.00 63.47 129 ASP A O 1
ATOM 1066 N N . ILE A 1 130 ? 18.524 -4.000 -21.411 1.00 57.78 130 ILE A N 1
ATOM 1067 C CA . ILE A 1 130 ? 19.976 -3.871 -21.627 1.00 57.78 130 ILE A CA 1
ATOM 1068 C C . ILE A 1 130 ? 20.296 -3.457 -23.072 1.00 57.78 130 ILE A C 1
ATOM 1070 O O . ILE A 1 130 ? 21.338 -2.856 -23.321 1.00 57.78 130 ILE A O 1
ATOM 1074 N N . ARG A 1 131 ? 19.400 -3.725 -24.032 1.00 58.12 131 ARG A N 1
ATOM 1075 C CA . ARG A 1 131 ? 19.620 -3.395 -25.449 1.00 58.12 131 ARG A CA 1
ATOM 1076 C C . ARG A 1 131 ? 19.362 -1.924 -25.780 1.00 58.12 131 ARG A C 1
ATOM 1078 O O . ARG A 1 131 ? 19.705 -1.484 -26.874 1.00 58.12 131 ARG A O 1
ATOM 1085 N N . LYS A 1 132 ? 18.788 -1.146 -24.857 1.00 57.66 132 LYS A N 1
ATOM 1086 C CA . LYS A 1 132 ? 18.500 0.286 -25.036 1.00 57.66 132 LYS A CA 1
ATOM 1087 C C . LYS A 1 132 ? 19.525 1.154 -24.301 1.00 57.66 132 LYS A C 1
ATOM 1089 O O . LYS A 1 132 ? 19.164 2.006 -23.502 1.00 57.66 132 LYS A O 1
ATOM 1094 N N . THR A 1 133 ? 20.812 0.962 -24.579 1.00 53.06 133 THR A N 1
ATOM 1095 C CA . THR A 1 133 ? 21.903 1.723 -23.940 1.00 53.06 133 THR A CA 1
ATOM 1096 C C . THR A 1 133 ? 22.049 3.170 -24.433 1.00 53.06 133 THR A C 1
ATOM 1098 O O . THR A 1 133 ? 22.778 3.930 -23.813 1.00 53.06 133 THR A O 1
ATOM 1101 N N . ASN A 1 134 ? 21.348 3.584 -25.500 1.00 51.16 134 ASN A N 1
ATOM 1102 C CA . ASN A 1 134 ? 21.655 4.831 -26.224 1.00 51.16 134 ASN A CA 1
ATOM 1103 C C . ASN A 1 134 ? 20.469 5.777 -26.495 1.00 51.16 134 ASN A C 1
ATOM 1105 O O . ASN A 1 134 ? 20.520 6.568 -27.435 1.00 51.16 134 ASN A O 1
ATOM 1109 N N . LYS A 1 135 ? 19.389 5.746 -25.707 1.00 53.56 135 LYS A N 1
ATOM 1110 C CA . LYS A 1 135 ? 18.355 6.792 -25.812 1.00 53.56 135 LYS A CA 1
ATOM 1111 C C . LYS A 1 135 ? 18.489 7.755 -24.642 1.00 53.56 135 LYS A C 1
ATOM 1113 O O . LYS A 1 135 ? 18.442 7.321 -23.497 1.00 53.56 135 LYS A O 1
ATOM 1118 N N . LEU A 1 136 ? 18.673 9.041 -24.963 1.00 58.28 136 LEU A N 1
ATOM 1119 C CA . LEU A 1 136 ? 18.542 10.168 -24.037 1.00 58.28 136 LEU A CA 1
ATOM 1120 C C . LEU A 1 136 ? 17.387 9.876 -23.077 1.00 58.28 136 LEU A C 1
ATOM 1122 O O . LEU A 1 136 ? 16.257 9.664 -23.527 1.00 58.28 136 LEU A O 1
ATOM 1126 N N . LEU A 1 137 ? 17.693 9.790 -21.782 1.00 58.22 137 LEU A N 1
ATOM 1127 C CA . LEU A 1 137 ? 16.680 9.536 -20.766 1.00 58.22 137 LEU A CA 1
ATOM 1128 C C . LEU A 1 137 ? 15.585 10.604 -20.911 1.00 58.22 137 LEU A C 1
ATOM 1130 O O . LEU A 1 137 ? 15.914 11.789 -21.046 1.00 58.22 137 LEU A O 1
ATOM 1134 N N . PRO A 1 138 ? 14.297 10.219 -20.925 1.00 62.19 138 PRO A N 1
ATOM 1135 C CA . PRO A 1 138 ? 13.210 11.184 -20.893 1.00 62.19 138 PRO A CA 1
ATOM 1136 C C . PRO A 1 138 ? 13.436 12.172 -19.748 1.00 62.19 138 PRO A C 1
ATOM 1138 O O . PRO A 1 138 ? 13.804 11.771 -18.647 1.00 62.19 138 PRO A O 1
ATOM 1141 N N . ARG A 1 139 ? 13.199 13.466 -19.996 1.00 72.44 139 ARG A N 1
ATOM 1142 C CA . ARG A 1 139 ? 13.431 14.535 -19.007 1.00 72.44 139 ARG A CA 1
ATOM 1143 C C . ARG A 1 139 ? 12.642 14.330 -17.701 1.00 72.44 139 ARG A C 1
ATOM 1145 O O . ARG A 1 139 ? 13.011 14.901 -16.684 1.00 72.44 139 ARG A O 1
ATOM 1152 N N . THR A 1 140 ? 11.568 13.540 -17.744 1.00 85.12 140 THR A N 1
ATOM 1153 C CA . THR A 1 140 ? 10.748 13.131 -16.595 1.00 85.12 140 THR A CA 1
ATOM 1154 C C . THR A 1 140 ? 10.283 11.690 -16.781 1.00 85.12 140 THR A C 1
ATOM 1156 O O . THR A 1 140 ? 9.775 11.356 -17.857 1.00 85.12 140 THR A O 1
ATOM 1159 N N . THR A 1 141 ? 10.407 10.864 -15.746 1.00 91.25 141 THR A N 1
ATOM 1160 C CA . THR A 1 141 ? 9.902 9.483 -15.728 1.00 91.25 141 THR A CA 1
ATOM 1161 C C . THR A 1 141 ? 8.400 9.434 -15.418 1.00 91.25 141 THR A C 1
ATOM 1163 O O . THR A 1 141 ? 7.815 10.418 -14.959 1.00 91.25 141 THR A O 1
ATOM 1166 N N . VAL A 1 142 ? 7.754 8.281 -15.641 1.00 94.69 142 VAL A N 1
ATOM 1167 C CA . VAL A 1 142 ? 6.359 8.061 -15.209 1.00 94.69 142 VAL A CA 1
ATOM 1168 C C . VAL A 1 142 ? 6.237 8.170 -13.686 1.00 94.69 142 VAL A C 1
ATOM 1170 O O . VAL A 1 142 ? 5.288 8.779 -13.203 1.00 94.69 142 VAL A O 1
ATOM 1173 N N . LEU A 1 143 ? 7.221 7.680 -12.919 1.00 95.56 143 LEU A N 1
ATOM 1174 C CA . LEU A 1 143 ? 7.230 7.846 -11.463 1.00 95.56 143 LEU A CA 1
ATOM 1175 C C . LEU A 1 143 ? 7.256 9.325 -11.056 1.00 95.56 143 LEU A C 1
ATOM 1177 O O . LEU A 1 143 ? 6.534 9.706 -10.138 1.00 95.56 143 LEU A O 1
ATOM 1181 N N . ASP A 1 144 ? 8.049 10.158 -11.738 1.00 95.19 144 ASP A N 1
ATOM 1182 C CA . ASP A 1 144 ? 8.100 11.600 -11.458 1.00 95.19 144 ASP A CA 1
ATOM 1183 C C . ASP A 1 144 ? 6.741 12.262 -11.700 1.00 95.19 144 ASP A C 1
ATOM 1185 O O . ASP A 1 144 ? 6.338 13.142 -10.942 1.00 95.19 144 ASP A O 1
ATOM 1189 N N . LYS A 1 145 ? 6.008 11.816 -12.728 1.00 96.88 145 LYS A N 1
ATOM 1190 C CA . LYS A 1 145 ? 4.645 12.285 -13.003 1.00 96.88 145 LYS A CA 1
ATOM 1191 C C . LYS A 1 145 ? 3.654 11.837 -11.931 1.00 96.88 145 LYS A C 1
ATOM 1193 O O . LYS A 1 145 ? 2.954 12.685 -11.392 1.00 96.88 145 LYS A O 1
ATOM 1198 N N . ILE A 1 146 ? 3.666 10.554 -11.556 1.00 97.75 146 ILE A N 1
ATOM 1199 C CA . ILE A 1 146 ? 2.829 10.025 -10.466 1.00 97.75 146 ILE A CA 1
ATOM 1200 C C . ILE A 1 146 ? 3.088 10.809 -9.171 1.00 97.75 146 ILE A C 1
ATOM 1202 O O . ILE A 1 146 ? 2.151 11.228 -8.497 1.00 97.75 146 ILE A O 1
ATOM 1206 N N . LYS A 1 147 ? 4.358 11.040 -8.818 1.00 97.31 147 LYS A N 1
ATOM 1207 C CA . LYS A 1 147 ? 4.716 11.823 -7.629 1.00 97.31 147 LYS A CA 1
ATOM 1208 C C . LYS A 1 147 ? 4.255 13.274 -7.742 1.00 97.31 147 LYS A C 1
ATOM 1210 O O . LYS A 1 147 ? 3.709 13.794 -6.779 1.00 97.31 147 LYS A O 1
ATOM 1215 N N . GLY A 1 148 ? 4.448 13.911 -8.896 1.00 97.00 148 GLY A N 1
ATOM 1216 C CA . GLY A 1 148 ? 4.003 15.285 -9.129 1.00 97.00 148 GLY A CA 1
ATOM 1217 C C . GLY A 1 148 ? 2.492 15.467 -8.975 1.00 97.00 148 GLY A C 1
ATOM 1218 O O . GLY A 1 148 ? 2.062 16.503 -8.475 1.00 97.00 148 GLY A O 1
ATOM 1219 N N . ASP A 1 149 ? 1.710 14.454 -9.350 1.00 97.50 149 ASP A N 1
ATOM 1220 C CA . ASP A 1 149 ? 0.249 14.516 -9.302 1.00 97.50 149 ASP A CA 1
ATOM 1221 C C . ASP A 1 149 ? -0.329 14.097 -7.936 1.00 97.50 149 ASP A C 1
ATOM 1223 O O . ASP A 1 149 ? -1.353 14.636 -7.517 1.00 97.50 149 ASP A O 1
ATOM 1227 N N . PHE A 1 150 ? 0.307 13.153 -7.225 1.00 97.50 150 PHE A N 1
ATOM 1228 C CA . PHE A 1 150 ? -0.298 12.504 -6.049 1.00 97.50 150 PHE A CA 1
ATOM 1229 C C . PHE A 1 150 ? 0.525 12.564 -4.753 1.00 9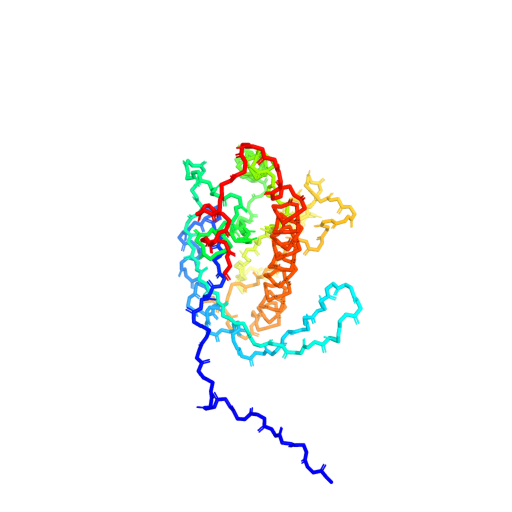7.50 150 PHE A C 1
ATOM 1231 O O . PHE A 1 150 ? -0.007 12.243 -3.685 1.00 97.50 150 PHE A O 1
ATOM 1238 N N . ALA A 1 151 ? 1.813 12.919 -4.794 1.00 95.56 151 ALA A N 1
ATOM 1239 C CA . ALA A 1 151 ? 2.628 12.952 -3.583 1.00 95.56 151 ALA A CA 1
ATOM 1240 C C . ALA A 1 151 ? 2.371 14.221 -2.763 1.00 95.56 151 ALA A C 1
ATOM 1242 O O . ALA A 1 151 ? 2.371 15.338 -3.272 1.00 95.56 151 ALA A O 1
ATOM 1243 N N . ALA A 1 152 ? 2.227 14.040 -1.453 1.00 94.56 152 ALA A N 1
ATOM 1244 C CA . ALA A 1 152 ? 2.295 15.108 -0.468 1.00 94.56 152 ALA A CA 1
ATOM 1245 C C . ALA A 1 152 ? 3.530 14.897 0.413 1.00 94.56 152 ALA A C 1
ATOM 1247 O O . ALA A 1 152 ? 4.074 13.793 0.484 1.00 94.56 152 ALA A O 1
ATOM 1248 N N . LYS A 1 153 ? 3.945 15.932 1.152 1.00 92.00 153 LYS A N 1
ATOM 1249 C CA . LYS A 1 153 ? 5.128 15.867 2.028 1.00 92.00 153 LYS A CA 1
ATOM 1250 C C . LYS A 1 153 ? 5.091 14.671 2.994 1.00 92.00 153 LYS A C 1
ATOM 1252 O O . LYS A 1 153 ? 6.126 14.077 3.264 1.00 92.00 153 LYS A O 1
ATOM 1257 N N . GLN A 1 154 ? 3.911 14.303 3.501 1.00 90.81 154 GLN A N 1
ATOM 1258 C CA . GLN A 1 154 ? 3.749 13.163 4.412 1.00 90.81 154 GLN A CA 1
ATOM 1259 C C . GLN A 1 154 ? 3.588 11.789 3.731 1.00 90.81 154 GLN A C 1
ATOM 1261 O O . GLN A 1 154 ? 3.523 10.782 4.431 1.00 90.81 154 GLN A O 1
ATOM 1266 N N . THR A 1 155 ? 3.451 11.732 2.403 1.00 93.00 155 THR A N 1
ATOM 1267 C CA . THR A 1 155 ? 3.197 10.492 1.642 1.00 93.00 155 THR A CA 1
ATOM 1268 C C . THR A 1 155 ? 4.217 10.227 0.538 1.00 93.00 155 THR A C 1
ATOM 1270 O O . THR A 1 155 ? 4.068 9.265 -0.211 1.00 93.00 155 THR A O 1
ATOM 1273 N N . GLU A 1 156 ? 5.262 11.046 0.425 1.00 93.56 156 GLU A N 1
ATOM 1274 C CA . GLU A 1 156 ? 6.285 10.928 -0.618 1.00 93.56 156 GLU A CA 1
ATOM 1275 C C . GLU A 1 156 ? 6.953 9.541 -0.644 1.00 93.56 156 GLU A C 1
ATOM 1277 O O . GLU A 1 156 ? 7.257 8.994 -1.707 1.00 93.56 156 GLU A O 1
ATOM 1282 N N . ASP A 1 157 ? 7.118 8.922 0.523 1.00 95.44 157 ASP A N 1
ATOM 1283 C CA . ASP A 1 157 ? 7.728 7.605 0.688 1.00 95.44 157 ASP A CA 1
ATOM 1284 C C . ASP A 1 157 ? 6.854 6.435 0.198 1.00 95.44 157 ASP A C 1
ATOM 1286 O O . ASP A 1 157 ? 7.361 5.311 0.078 1.00 95.44 157 ASP A O 1
ATOM 1290 N N . ARG A 1 158 ? 5.583 6.685 -0.134 1.00 97.75 158 ARG A N 1
ATOM 1291 C CA . ARG A 1 158 ? 4.619 5.687 -0.627 1.00 97.75 158 ARG A CA 1
ATOM 1292 C C . ARG A 1 158 ? 4.738 5.399 -2.119 1.00 97.75 158 ARG A C 1
ATOM 1294 O O . ARG A 1 158 ? 4.121 4.453 -2.596 1.00 97.75 158 ARG A O 1
ATOM 1301 N N . PHE A 1 159 ? 5.521 6.185 -2.850 1.00 98.06 159 PHE A N 1
ATOM 1302 C CA . PHE A 1 159 ? 5.730 6.028 -4.287 1.00 98.06 159 PHE A CA 1
ATOM 1303 C C . PHE A 1 159 ? 7.091 5.383 -4.531 1.00 98.06 159 PHE A C 1
ATOM 1305 O O . PHE A 1 159 ? 8.139 6.004 -4.324 1.00 98.06 159 PHE A O 1
ATOM 1312 N N . VAL A 1 160 ? 7.080 4.118 -4.938 1.00 97.69 160 VAL A N 1
ATOM 1313 C CA . VAL A 1 160 ? 8.280 3.282 -5.036 1.00 97.69 160 VAL A CA 1
ATOM 1314 C C . VAL A 1 160 ? 8.460 2.809 -6.469 1.00 97.69 160 VAL A C 1
ATOM 1316 O O . VAL A 1 160 ? 7.504 2.373 -7.098 1.00 97.69 160 VAL A O 1
ATOM 1319 N N . SER A 1 161 ? 9.692 2.867 -6.964 1.00 96.19 161 SER A N 1
ATOM 1320 C CA . SER A 1 161 ? 10.092 2.135 -8.162 1.00 96.19 161 SER A CA 1
ATOM 1321 C C . SER A 1 161 ? 10.919 0.913 -7.769 1.00 96.19 161 SER A C 1
ATOM 1323 O O . SER A 1 161 ? 11.707 0.967 -6.819 1.00 96.19 161 SER A O 1
ATOM 1325 N N . VAL A 1 162 ? 10.710 -0.193 -8.477 1.00 96.00 162 VAL A N 1
ATOM 1326 C CA . VAL A 1 162 ? 11.453 -1.440 -8.310 1.00 96.00 162 VAL A CA 1
ATOM 1327 C C . VAL A 1 162 ? 11.828 -2.003 -9.674 1.00 96.00 162 VAL A C 1
ATOM 1329 O O . VAL A 1 162 ? 10.992 -2.086 -10.569 1.00 96.00 162 VAL A O 1
ATOM 1332 N N . ILE A 1 163 ? 13.077 -2.432 -9.844 1.00 94.50 163 ILE A N 1
ATOM 1333 C CA . ILE A 1 163 ? 13.479 -3.134 -11.067 1.00 94.50 163 ILE A CA 1
ATOM 1334 C C . ILE A 1 163 ? 12.858 -4.530 -11.033 1.00 94.50 163 ILE A C 1
ATOM 1336 O O . ILE A 1 163 ? 12.952 -5.226 -10.022 1.00 94.50 163 ILE A O 1
ATOM 1340 N N . ASN A 1 164 ? 12.248 -4.953 -12.140 1.00 93.19 164 ASN A N 1
ATOM 1341 C CA . ASN A 1 164 ? 11.560 -6.235 -12.230 1.00 93.19 164 ASN A CA 1
ATOM 1342 C C . ASN A 1 164 ? 12.518 -7.414 -11.927 1.00 93.19 164 ASN A C 1
ATOM 1344 O O . ASN A 1 164 ? 13.404 -7.699 -12.747 1.00 93.19 164 ASN A O 1
ATOM 1348 N N . PRO A 1 165 ? 12.327 -8.143 -10.808 1.00 91.06 165 PRO A N 1
ATOM 1349 C CA . PRO A 1 165 ? 13.230 -9.220 -10.411 1.00 91.06 165 PRO A CA 1
ATOM 1350 C C . PRO A 1 165 ? 13.163 -10.437 -11.330 1.00 91.06 165 PRO A C 1
ATOM 1352 O O . PRO A 1 165 ? 14.155 -11.144 -11.481 1.00 91.06 165 PRO A O 1
ATOM 1355 N N . ILE A 1 166 ? 12.037 -10.639 -12.017 1.00 88.81 166 ILE A N 1
ATOM 1356 C CA . ILE A 1 166 ? 11.850 -11.739 -12.970 1.00 88.81 166 ILE A CA 1
ATOM 1357 C C . ILE A 1 166 ? 12.667 -11.504 -14.247 1.00 88.81 166 ILE A C 1
ATOM 1359 O O . ILE A 1 166 ? 13.057 -12.448 -14.930 1.00 88.81 166 ILE A O 1
ATOM 1363 N N . LYS A 1 167 ? 12.938 -10.239 -14.591 1.00 86.62 167 LYS A N 1
ATOM 1364 C CA . LYS A 1 167 ? 13.729 -9.881 -15.778 1.00 86.62 167 LYS A CA 1
ATOM 1365 C C . LYS A 1 167 ? 15.225 -9.795 -15.484 1.00 86.62 167 LYS A C 1
ATOM 1367 O O . LYS A 1 167 ? 16.020 -10.043 -16.388 1.00 86.62 167 LYS A O 1
ATOM 1372 N N . SER A 1 168 ? 15.624 -9.422 -14.265 1.00 86.31 168 SER A N 1
ATOM 1373 C CA . SER A 1 168 ? 17.038 -9.369 -13.879 1.00 86.31 168 SER A CA 1
ATOM 1374 C C . SER A 1 168 ? 17.236 -9.380 -12.361 1.00 86.31 168 SER A C 1
ATOM 1376 O O . SER A 1 168 ? 17.303 -8.323 -11.737 1.00 86.31 168 SER A O 1
ATOM 1378 N N . GLU A 1 169 ? 17.430 -10.567 -11.785 1.00 84.56 169 GLU A N 1
ATOM 1379 C CA . GLU A 1 169 ? 17.624 -10.754 -10.338 1.00 84.56 169 GLU A CA 1
ATOM 1380 C C . GLU A 1 169 ? 18.807 -9.943 -9.777 1.00 84.56 169 GLU A C 1
ATOM 1382 O O . GLU A 1 169 ? 18.667 -9.203 -8.801 1.00 84.56 169 GLU A O 1
ATOM 1387 N N . ALA A 1 170 ? 19.972 -10.015 -10.430 1.00 87.88 170 ALA A N 1
ATOM 1388 C CA . ALA A 1 170 ? 21.178 -9.328 -9.967 1.00 87.88 170 ALA A CA 1
ATOM 1389 C C . ALA A 1 170 ? 21.010 -7.798 -9.917 1.00 87.88 170 ALA A C 1
ATOM 1391 O O . ALA A 1 170 ? 21.528 -7.147 -9.012 1.00 87.88 170 ALA A O 1
ATOM 1392 N N . ARG A 1 171 ? 20.274 -7.215 -10.873 1.00 88.12 171 ARG A N 1
ATOM 1393 C CA . ARG A 1 171 ? 20.041 -5.761 -10.929 1.00 88.12 171 ARG A CA 1
ATOM 1394 C C . ARG A 1 171 ? 18.913 -5.332 -10.007 1.00 88.12 171 ARG A C 1
ATOM 1396 O O . ARG A 1 171 ? 18.977 -4.248 -9.435 1.00 88.12 171 ARG A O 1
ATOM 1403 N N . SER A 1 172 ? 17.894 -6.172 -9.849 1.00 92.06 172 SER A N 1
ATOM 1404 C CA . SER A 1 172 ? 16.780 -5.877 -8.959 1.00 92.06 172 SER A CA 1
ATOM 1405 C C . SER A 1 172 ? 17.142 -5.993 -7.491 1.00 92.06 172 SER A C 1
ATOM 1407 O O . SER A 1 172 ? 16.475 -5.347 -6.692 1.00 92.06 172 SER A O 1
ATOM 1409 N N . ALA A 1 173 ? 18.167 -6.776 -7.131 1.00 93.69 173 ALA A N 1
ATOM 1410 C CA . ALA A 1 173 ? 18.479 -7.172 -5.757 1.00 93.69 173 ALA A CA 1
ATOM 1411 C C . ALA A 1 173 ? 18.368 -6.034 -4.726 1.00 93.69 173 ALA A C 1
ATOM 1413 O O . ALA A 1 173 ? 17.714 -6.208 -3.700 1.00 93.69 173 ALA A O 1
ATOM 1414 N N . GLU A 1 174 ? 18.957 -4.866 -4.999 1.00 95.25 174 GLU A N 1
ATOM 1415 C CA . GLU A 1 174 ? 18.901 -3.720 -4.082 1.00 95.25 174 GLU A CA 1
ATOM 1416 C C . GLU A 1 174 ? 17.495 -3.114 -3.992 1.00 95.25 174 GLU A C 1
ATOM 1418 O O . GLU A 1 174 ? 16.916 -3.026 -2.910 1.00 95.25 174 GLU A O 1
ATOM 1423 N N . SER A 1 175 ? 16.907 -2.758 -5.139 1.00 95.88 175 SER A N 1
ATOM 1424 C CA . SER A 1 175 ? 15.561 -2.170 -5.197 1.00 95.88 175 SER A CA 1
ATOM 1425 C C . SER A 1 175 ? 14.481 -3.111 -4.648 1.00 95.88 175 SER A C 1
ATOM 1427 O O . SER A 1 175 ? 13.535 -2.668 -4.000 1.00 95.88 175 SER A O 1
ATOM 1429 N N . TRP A 1 176 ? 14.651 -4.420 -4.843 1.00 97.00 176 TRP A N 1
ATOM 1430 C CA . TRP A 1 176 ? 13.761 -5.456 -4.341 1.00 97.00 176 TRP A CA 1
ATOM 1431 C C . TRP A 1 176 ? 13.863 -5.582 -2.822 1.00 97.00 176 TRP A C 1
ATOM 1433 O O . TRP A 1 176 ? 12.841 -5.552 -2.139 1.00 97.00 176 TRP A O 1
ATOM 1443 N N . ARG A 1 177 ? 15.085 -5.628 -2.267 1.00 96.62 177 ARG A N 1
ATOM 1444 C CA . ARG A 1 177 ? 15.296 -5.600 -0.810 1.00 96.62 177 ARG A CA 1
ATOM 1445 C C . ARG A 1 177 ? 14.689 -4.343 -0.180 1.00 96.62 177 ARG A C 1
ATOM 1447 O O . ARG A 1 177 ? 14.021 -4.445 0.850 1.00 96.62 177 ARG A O 1
ATOM 1454 N N . ALA A 1 178 ? 14.839 -3.185 -0.824 1.00 97.00 178 ALA A N 1
ATOM 1455 C CA . ALA A 1 178 ? 14.226 -1.935 -0.377 1.00 97.00 178 ALA A CA 1
ATOM 1456 C C . ALA A 1 178 ? 12.685 -1.980 -0.415 1.00 97.00 178 ALA A C 1
ATOM 1458 O O . ALA A 1 178 ? 12.039 -1.569 0.552 1.00 97.00 178 ALA A O 1
ATOM 1459 N N . LEU A 1 179 ? 12.086 -2.521 -1.484 1.00 97.81 179 LEU A N 1
ATOM 1460 C CA . LEU A 1 179 ? 10.637 -2.722 -1.577 1.00 97.81 179 LEU A CA 1
ATOM 1461 C C . LEU A 1 179 ? 10.131 -3.651 -0.468 1.00 97.81 179 LEU A C 1
ATOM 1463 O O . LEU A 1 179 ? 9.195 -3.292 0.242 1.00 97.81 179 LEU A O 1
ATOM 1467 N N . VAL A 1 180 ? 10.766 -4.810 -0.276 1.00 97.56 180 VAL A N 1
ATOM 1468 C CA . VAL A 1 180 ? 10.389 -5.785 0.763 1.00 97.56 180 VAL A CA 1
ATOM 1469 C C . VAL A 1 180 ? 10.478 -5.157 2.156 1.00 97.56 180 VAL A C 1
ATOM 1471 O O . VAL A 1 180 ? 9.580 -5.340 2.979 1.00 97.56 180 VAL A O 1
ATOM 1474 N N . ALA A 1 181 ? 11.524 -4.375 2.435 1.00 96.31 181 ALA A N 1
ATOM 1475 C CA . ALA A 1 181 ? 11.649 -3.638 3.691 1.00 96.31 181 ALA A CA 1
ATOM 1476 C C . ALA A 1 181 ? 10.513 -2.618 3.888 1.00 96.31 181 ALA A C 1
ATOM 1478 O O . ALA A 1 181 ? 9.919 -2.574 4.968 1.00 96.31 181 ALA A O 1
ATOM 1479 N N . LYS A 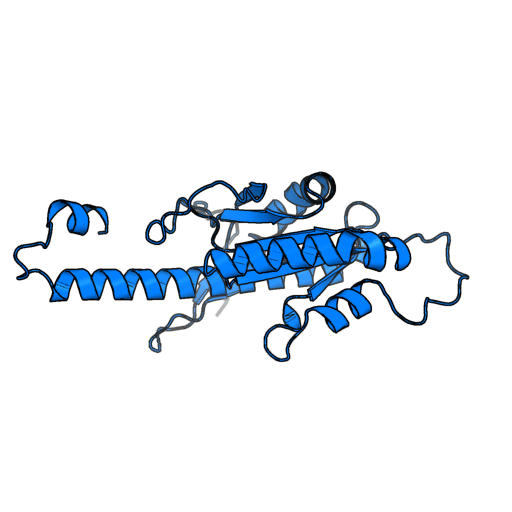1 182 ? 10.159 -1.851 2.847 1.00 96.75 182 LYS A N 1
ATOM 1480 C CA . LYS A 1 182 ? 9.030 -0.907 2.892 1.00 96.75 182 LYS A CA 1
ATOM 1481 C C . LYS A 1 182 ? 7.687 -1.603 3.082 1.00 96.75 182 LYS A C 1
ATOM 1483 O O . LYS A 1 182 ? 6.890 -1.146 3.893 1.00 96.75 182 LYS A O 1
ATOM 1488 N N . VAL A 1 183 ? 7.450 -2.720 2.395 1.00 97.31 183 VAL A N 1
ATOM 1489 C CA . VAL A 1 183 ? 6.224 -3.516 2.546 1.00 97.31 183 VAL A CA 1
ATOM 1490 C C . VAL A 1 183 ? 6.087 -4.011 3.986 1.00 97.31 183 VAL A C 1
ATOM 1492 O O . VAL A 1 183 ? 5.043 -3.801 4.596 1.00 97.31 183 VAL A O 1
ATOM 1495 N N . ARG A 1 184 ? 7.150 -4.574 4.583 1.00 95.94 184 ARG A N 1
ATOM 1496 C CA . ARG A 1 184 ? 7.146 -4.978 6.004 1.00 95.94 184 ARG A CA 1
ATOM 1497 C C . ARG A 1 184 ? 6.833 -3.807 6.932 1.00 95.94 184 ARG A C 1
ATOM 1499 O O . ARG A 1 184 ? 5.986 -3.930 7.815 1.00 95.94 184 ARG A O 1
ATOM 1506 N N . HIS A 1 185 ? 7.493 -2.672 6.707 1.00 94.75 185 HIS A N 1
ATOM 1507 C CA . HIS A 1 185 ? 7.289 -1.469 7.503 1.00 94.75 185 HIS A CA 1
ATOM 1508 C C . HIS A 1 185 ? 5.840 -0.972 7.426 1.00 94.75 185 HIS A C 1
ATOM 1510 O O . HIS A 1 185 ? 5.201 -0.788 8.461 1.00 94.75 185 HIS A O 1
ATOM 1516 N N . PHE A 1 186 ? 5.290 -0.803 6.221 1.00 95.94 186 PHE A N 1
ATOM 1517 C CA . PHE A 1 186 ? 3.933 -0.290 6.055 1.00 95.94 186 PHE A CA 1
ATOM 1518 C C . PHE A 1 186 ? 2.857 -1.268 6.522 1.00 95.94 186 PHE A C 1
ATOM 1520 O O . PHE A 1 186 ? 1.875 -0.821 7.112 1.00 95.94 186 PHE A O 1
ATOM 1527 N N . ILE A 1 187 ? 3.058 -2.581 6.363 1.00 94.81 187 ILE A N 1
ATOM 1528 C CA . ILE A 1 187 ? 2.178 -3.593 6.966 1.00 94.81 187 ILE A CA 1
ATOM 1529 C C . ILE A 1 187 ? 2.131 -3.407 8.484 1.00 94.81 187 ILE A C 1
ATOM 1531 O O . ILE A 1 187 ? 1.041 -3.359 9.049 1.00 94.81 187 ILE A O 1
ATOM 1535 N N . LEU A 1 188 ? 3.280 -3.247 9.152 1.00 92.31 188 LEU A N 1
ATOM 1536 C CA . LEU A 1 188 ? 3.309 -3.021 10.600 1.00 92.31 188 LEU A CA 1
ATOM 1537 C C . LEU A 1 188 ? 2.651 -1.714 11.003 1.00 92.31 188 LEU A C 1
ATOM 1539 O O . LEU A 1 188 ? 1.879 -1.706 11.957 1.00 92.31 188 LEU A O 1
ATOM 1543 N N . VAL A 1 189 ? 2.943 -0.620 10.301 1.00 92.12 189 VAL A N 1
ATOM 1544 C CA . VAL A 1 189 ? 2.336 0.687 10.583 1.00 92.12 189 VAL A CA 1
ATOM 1545 C C . VAL A 1 189 ? 0.813 0.598 10.472 1.00 92.12 189 VAL A C 1
ATOM 1547 O O . VAL A 1 189 ? 0.114 1.022 11.395 1.00 92.12 189 VAL A O 1
ATOM 1550 N N . ALA A 1 190 ? 0.306 -0.012 9.400 1.00 92.50 190 ALA A N 1
ATOM 1551 C CA . ALA A 1 190 ? -1.120 -0.216 9.185 1.00 92.50 190 ALA A CA 1
ATOM 1552 C C . ALA A 1 190 ? -1.741 -1.106 10.270 1.00 92.50 190 ALA A C 1
ATOM 1554 O O . ALA A 1 190 ? -2.763 -0.757 10.862 1.00 92.50 190 ALA A O 1
ATOM 1555 N N . TYR A 1 191 ? -1.084 -2.223 10.596 1.00 89.00 191 TYR A N 1
ATOM 1556 C CA . TYR A 1 191 ? -1.533 -3.146 11.638 1.00 89.00 191 TYR A CA 1
ATOM 1557 C C . TYR A 1 191 ? -1.625 -2.447 12.996 1.00 89.00 191 TYR A C 1
ATOM 1559 O O . TYR A 1 191 ? -2.603 -2.604 13.721 1.00 89.00 191 TYR A O 1
ATOM 1567 N N . ASN A 1 192 ? -0.623 -1.636 13.334 1.00 89.06 192 ASN A N 1
ATOM 1568 C CA . ASN A 1 192 ? -0.561 -0.923 14.602 1.00 89.06 192 ASN A CA 1
ATOM 1569 C C . ASN A 1 192 ? -1.678 0.121 14.712 1.00 89.06 192 ASN A C 1
ATOM 1571 O O . ASN A 1 192 ? -2.338 0.193 15.742 1.00 89.06 192 ASN A O 1
ATOM 1575 N N . LYS A 1 193 ? -1.945 0.884 13.642 1.00 89.38 193 LYS A N 1
ATOM 1576 C CA . LYS A 1 193 ? -3.088 1.812 13.591 1.00 89.38 193 LYS A CA 1
ATOM 1577 C C . LYS A 1 193 ? -4.413 1.080 13.771 1.00 89.38 193 LYS A C 1
ATOM 1579 O O . LYS A 1 193 ? -5.272 1.537 14.519 1.00 89.38 193 LYS A O 1
ATOM 1584 N N . ALA A 1 194 ? -4.573 -0.051 13.092 1.00 87.88 194 ALA A N 1
ATOM 1585 C CA . ALA A 1 194 ? -5.789 -0.843 13.173 1.00 87.88 194 ALA A CA 1
ATOM 1586 C C . ALA A 1 194 ? -5.988 -1.433 14.582 1.00 87.88 194 ALA A C 1
ATOM 1588 O O . ALA A 1 194 ? -7.106 -1.433 15.092 1.00 87.88 194 ALA A O 1
ATOM 1589 N N . LEU A 1 195 ? -4.901 -1.855 15.234 1.00 86.69 195 LEU A N 1
ATOM 1590 C CA . LEU A 1 195 ? -4.898 -2.337 16.613 1.00 86.69 195 LEU A CA 1
ATOM 1591 C C . LEU A 1 195 ? -5.252 -1.233 17.613 1.00 86.69 195 LEU A C 1
ATOM 1593 O O . LEU A 1 195 ? -6.045 -1.491 18.506 1.00 86.69 195 LEU A O 1
ATOM 1597 N N . ILE A 1 196 ? -4.725 -0.015 17.451 1.00 88.38 196 ILE A N 1
ATOM 1598 C CA . ILE A 1 196 ? -5.083 1.129 18.311 1.00 88.38 196 ILE A CA 1
ATOM 1599 C C . ILE A 1 196 ? -6.584 1.404 18.226 1.00 88.38 196 ILE A C 1
ATOM 1601 O O . ILE A 1 196 ? -7.247 1.432 19.256 1.00 88.38 196 ILE A O 1
ATOM 1605 N N . LYS A 1 197 ? -7.128 1.519 17.007 1.00 87.31 197 LYS A N 1
ATOM 1606 C CA . LYS A 1 197 ? -8.568 1.747 16.800 1.00 87.31 197 LYS A CA 1
ATOM 1607 C C . LYS A 1 197 ? -9.418 0.650 17.442 1.00 87.31 197 LYS A C 1
ATOM 1609 O O . LYS A 1 197 ? -10.457 0.927 18.027 1.00 87.31 197 LYS A O 1
ATOM 1614 N N . PHE A 1 198 ? -8.970 -0.600 17.341 1.00 87.50 198 PHE A N 1
ATOM 1615 C CA . PHE A 1 198 ? -9.644 -1.729 17.972 1.00 87.50 198 PHE A CA 1
ATOM 1616 C C . PHE A 1 198 ? -9.564 -1.678 19.508 1.00 87.50 198 PHE A C 1
ATOM 1618 O O . PHE A 1 198 ? -10.573 -1.880 20.177 1.00 87.50 198 PHE A O 1
ATOM 1625 N N . GLU A 1 199 ? -8.392 -1.374 20.080 1.00 88.06 199 GLU A N 1
ATOM 1626 C CA . GLU A 1 199 ? -8.208 -1.207 21.530 1.00 88.06 199 GLU A CA 1
ATOM 1627 C C . GLU A 1 199 ? -9.065 -0.048 22.082 1.00 88.06 199 GLU A C 1
ATOM 1629 O O . GLU A 1 199 ? -9.629 -0.171 23.172 1.00 88.06 199 GLU A O 1
ATOM 1634 N N . GLU A 1 200 ? -9.183 1.059 21.342 1.00 89.12 200 GLU A N 1
ATOM 1635 C CA . GLU A 1 200 ? -10.042 2.204 21.677 1.00 89.12 200 GLU A CA 1
ATOM 1636 C C . GLU A 1 200 ? -11.522 1.819 21.643 1.00 89.12 200 GLU A C 1
ATOM 1638 O O . GLU A 1 200 ? -12.215 2.004 22.642 1.00 89.12 200 GLU A O 1
ATOM 1643 N N . HIS A 1 201 ? -11.978 1.161 20.573 1.00 87.69 201 HIS A N 1
ATOM 1644 C CA . HIS A 1 201 ? -13.348 0.654 20.485 1.00 87.69 201 HIS A CA 1
ATOM 1645 C C . HIS A 1 201 ? -13.690 -0.304 21.640 1.00 87.69 201 HIS A C 1
ATOM 1647 O O . HIS A 1 201 ? -14.747 -0.200 22.259 1.00 87.69 201 HIS A O 1
ATOM 1653 N N . MET A 1 202 ? -12.773 -1.210 21.997 1.00 88.19 202 MET A N 1
ATOM 1654 C CA . MET A 1 202 ? -12.950 -2.111 23.141 1.00 88.19 202 MET A CA 1
ATOM 1655 C C . MET A 1 202 ? -13.063 -1.370 24.476 1.00 88.19 202 MET A C 1
ATOM 1657 O O . MET A 1 202 ? -13.777 -1.820 25.377 1.00 88.19 202 MET A O 1
ATOM 1661 N N . ARG A 1 203 ? -12.352 -0.248 24.626 1.00 89.44 203 ARG A N 1
ATOM 1662 C CA . ARG A 1 203 ? -12.449 0.608 25.812 1.00 89.44 203 ARG A CA 1
ATOM 1663 C C . ARG A 1 203 ? -13.804 1.304 25.871 1.00 89.44 203 ARG A C 1
ATOM 1665 O O . ARG A 1 203 ? -14.455 1.209 26.906 1.00 89.44 203 ARG A O 1
ATOM 1672 N N . GLU A 1 2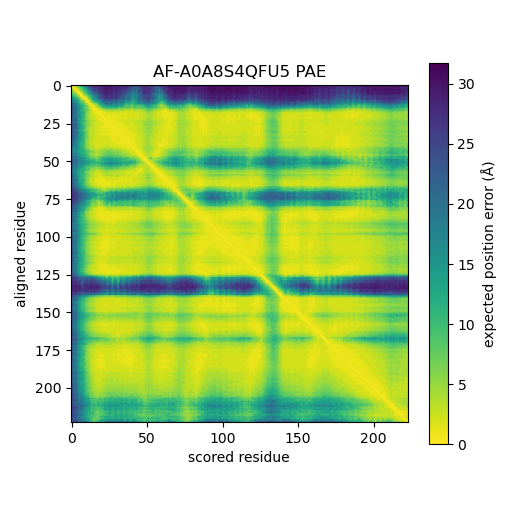04 ? -14.248 1.903 24.770 1.00 89.75 204 GLU A N 1
ATOM 1673 C CA . GLU A 1 204 ? -15.559 2.559 24.667 1.00 89.75 204 GLU A CA 1
ATOM 1674 C C . GLU A 1 204 ? -16.700 1.588 24.998 1.00 89.75 204 GLU A C 1
ATOM 1676 O O . GLU A 1 204 ? -17.565 1.893 25.818 1.00 89.75 204 GLU A O 1
ATOM 1681 N N . GLN A 1 205 ? -16.665 0.371 24.441 1.00 89.00 205 GLN A N 1
ATOM 1682 C CA . GLN A 1 205 ? -17.657 -0.660 24.760 1.00 89.00 205 GLN A CA 1
ATOM 1683 C C . GLN A 1 205 ? -17.647 -1.034 26.248 1.00 89.00 205 GLN A C 1
ATOM 1685 O O . GLN A 1 205 ? -18.696 -1.296 26.824 1.00 89.00 205 GLN A O 1
ATOM 1690 N N . ARG A 1 206 ? -16.483 -1.044 26.904 1.00 88.56 206 ARG A N 1
ATOM 1691 C CA . ARG A 1 206 ? -16.394 -1.328 28.343 1.00 88.56 206 ARG A CA 1
ATOM 1692 C C . ARG A 1 206 ? -16.926 -0.181 29.201 1.00 88.56 206 ARG A C 1
ATOM 1694 O O . ARG A 1 206 ? -17.531 -0.444 30.239 1.00 88.56 206 ARG A O 1
ATOM 1701 N N . GLU A 1 207 ? -16.670 1.061 28.805 1.00 92.19 207 GLU A N 1
ATOM 1702 C CA . GLU A 1 207 ? -17.136 2.262 29.509 1.00 92.19 207 GLU A CA 1
ATOM 1703 C C . GLU A 1 207 ? -18.662 2.402 29.418 1.00 92.19 207 GLU A C 1
ATOM 1705 O O . GLU A 1 207 ? -19.311 2.692 30.423 1.00 92.19 207 GLU A O 1
ATOM 1710 N N . ASN A 1 208 ? -19.243 2.051 28.267 1.00 91.38 208 ASN A N 1
ATOM 1711 C CA . ASN A 1 208 ? -20.685 2.112 28.015 1.00 91.38 208 ASN A CA 1
ATOM 1712 C C . ASN A 1 208 ? -21.464 0.875 28.493 1.00 91.38 208 ASN A C 1
ATOM 1714 O O . ASN A 1 208 ? -22.645 0.747 28.199 1.00 91.38 208 ASN A O 1
ATOM 1718 N N . ARG A 1 209 ? -20.855 -0.029 29.272 1.00 90.00 209 ARG A N 1
ATOM 1719 C CA . ARG A 1 209 ? -21.492 -1.287 29.726 1.00 90.00 209 ARG A CA 1
ATOM 1720 C C . ARG A 1 209 ? -22.784 -1.123 30.541 1.00 90.00 209 ARG A C 1
ATOM 1722 O O . ARG A 1 209 ? -23.488 -2.100 30.765 1.00 90.00 209 ARG A O 1
ATOM 1729 N N . ASN A 1 210 ? -23.022 0.075 31.072 1.00 90.06 210 ASN A N 1
ATOM 1730 C CA . ASN A 1 210 ? -24.215 0.406 31.852 1.00 90.06 210 ASN A CA 1
ATOM 1731 C C . ASN A 1 210 ? -25.330 1.020 30.984 1.00 90.06 210 ASN A C 1
ATOM 1733 O O . ASN A 1 210 ? -26.406 1.298 31.509 1.00 90.06 210 ASN A O 1
ATOM 1737 N N . ASP A 1 211 ? -25.067 1.283 29.700 1.00 91.81 211 ASP A N 1
ATOM 1738 C CA . ASP A 1 211 ? -26.065 1.782 28.758 1.00 91.81 211 ASP A CA 1
ATOM 1739 C C . ASP A 1 211 ? -27.114 0.681 28.495 1.00 91.81 211 ASP A C 1
ATOM 1741 O O . ASP A 1 211 ? -26.732 -0.458 28.220 1.00 91.81 211 ASP A O 1
ATOM 1745 N N . PRO A 1 212 ? -28.424 0.973 28.589 1.00 88.81 212 PRO A N 1
ATOM 1746 C CA . PRO A 1 212 ? -29.478 0.003 28.294 1.00 88.81 212 PRO A CA 1
ATOM 1747 C C . PRO A 1 212 ? -29.403 -0.622 26.891 1.00 88.81 212 PRO A C 1
ATOM 1749 O O . PRO A 1 212 ? -29.842 -1.757 26.720 1.00 88.81 212 PRO A O 1
ATOM 1752 N N . GLU A 1 213 ? -28.842 0.089 25.907 1.00 91.12 213 GLU A N 1
ATOM 1753 C CA . GLU A 1 213 ? -28.673 -0.390 24.525 1.00 91.12 213 GLU A CA 1
ATOM 1754 C C . GLU A 1 213 ? -27.380 -1.208 24.329 1.00 91.12 213 GLU A C 1
ATOM 1756 O O . GLU A 1 213 ? -27.086 -1.689 23.228 1.00 91.12 213 GLU A O 1
ATOM 1761 N N . TRP A 1 214 ? -26.580 -1.377 25.386 1.00 92.38 214 TRP A N 1
ATOM 1762 C CA . TRP A 1 214 ? -25.342 -2.141 25.336 1.00 92.38 214 TRP A CA 1
ATOM 1763 C C . TRP A 1 214 ? -25.592 -3.654 25.323 1.00 92.38 214 TRP A C 1
ATOM 1765 O O . TRP A 1 214 ? -26.355 -4.201 26.118 1.00 92.38 214 TRP A O 1
ATOM 1775 N N . ASP A 1 215 ? -24.886 -4.361 24.439 1.00 86.19 215 ASP A N 1
ATOM 1776 C CA . ASP A 1 215 ? -25.064 -5.794 24.205 1.00 86.19 215 ASP A CA 1
ATOM 1777 C C . ASP A 1 215 ? -23.806 -6.575 24.613 1.00 86.19 215 ASP A C 1
ATOM 1779 O O . ASP A 1 215 ? -22.767 -6.535 23.941 1.00 86.19 215 ASP A O 1
ATOM 1783 N N . PHE A 1 216 ? -23.924 -7.337 25.704 1.00 84.94 216 PHE A N 1
ATOM 1784 C CA . PHE A 1 216 ? -22.845 -8.180 26.218 1.00 84.94 216 PHE A CA 1
ATOM 1785 C C . PHE A 1 216 ? -22.353 -9.202 25.190 1.00 84.94 216 PHE A C 1
ATOM 1787 O O . PHE A 1 216 ? -21.149 -9.424 25.085 1.00 84.94 216 PHE A O 1
ATOM 1794 N N . CYS A 1 217 ? -23.252 -9.829 24.427 1.00 85.19 217 CYS A N 1
ATOM 1795 C CA . CYS A 1 217 ? -22.889 -10.862 23.460 1.00 85.19 217 CYS A CA 1
ATOM 1796 C C . CYS A 1 217 ? -22.061 -10.268 22.319 1.00 85.19 217 CYS A C 1
ATOM 1798 O O . CYS A 1 217 ? -21.058 -10.862 21.917 1.00 85.19 217 CYS A O 1
ATOM 1800 N N . LYS A 1 218 ? -22.430 -9.074 21.835 1.00 83.12 218 LYS A N 1
ATOM 1801 C CA . LYS A 1 218 ? -21.631 -8.350 20.832 1.00 83.12 218 LYS A CA 1
ATOM 1802 C C . LYS A 1 218 ? -20.257 -7.971 21.374 1.00 83.12 218 LYS A C 1
ATOM 1804 O O . LYS A 1 218 ? -19.274 -8.163 20.665 1.00 83.12 218 LYS A O 1
ATOM 1809 N N . TYR A 1 219 ? -20.173 -7.492 22.615 1.00 82.19 219 TYR A N 1
ATOM 1810 C CA . TYR A 1 219 ? -18.892 -7.171 23.251 1.00 82.19 219 TYR A CA 1
ATOM 1811 C C . TYR A 1 219 ? -18.017 -8.411 23.484 1.00 82.19 219 TYR A C 1
ATOM 1813 O O . TYR A 1 219 ? -16.819 -8.376 23.218 1.00 82.19 219 TYR A O 1
ATOM 1821 N N . PHE A 1 220 ? -18.598 -9.518 23.947 1.00 83.19 220 PHE A N 1
ATOM 1822 C CA . PHE A 1 220 ? -17.866 -10.748 24.249 1.00 83.19 220 PHE A CA 1
ATOM 1823 C C . PHE A 1 220 ? -17.190 -11.341 23.007 1.00 83.19 220 PHE A C 1
ATOM 1825 O O . PHE A 1 220 ? -16.064 -11.815 23.093 1.00 83.19 220 PHE A O 1
ATOM 1832 N N . ILE A 1 221 ? -17.830 -11.252 21.836 1.00 80.19 221 ILE A N 1
ATOM 1833 C CA . ILE A 1 221 ? -17.261 -11.719 20.558 1.00 80.19 221 ILE A CA 1
ATOM 1834 C C . ILE A 1 221 ? -16.030 -10.893 20.125 1.00 80.19 221 ILE A C 1
ATOM 1836 O O . ILE A 1 221 ? -15.261 -11.338 19.273 1.00 80.19 221 ILE A O 1
ATOM 1840 N N . LEU A 1 222 ? -15.830 -9.698 20.692 1.00 75.19 222 LEU A N 1
ATOM 1841 C CA . LEU A 1 222 ? -14.658 -8.861 20.429 1.00 75.19 222 LEU A CA 1
ATOM 1842 C C . LEU A 1 222 ? -13.453 -9.187 21.341 1.00 75.19 222 LEU A C 1
ATOM 1844 O O . LEU A 1 222 ? -12.380 -8.636 21.106 1.00 75.19 222 LEU A O 1
ATOM 1848 N N . GLN A 1 223 ? -13.599 -10.015 22.384 1.00 64.81 223 GLN A N 1
ATOM 1849 C CA . GLN A 1 223 ? -12.494 -10.414 23.278 1.00 64.81 223 GLN A CA 1
ATOM 1850 C C . GLN A 1 223 ? -11.667 -11.567 22.702 1.00 64.81 223 GLN A C 1
ATOM 1852 O O . GLN A 1 223 ? -10.432 -11.530 22.910 1.00 64.81 223 GLN A O 1
#

pLDDT: mean 86.71, std 14.74, range [33.72, 98.81]

Nearest PDB structures (foldseek):
  2il1-assembly1_A  TM=4.780E-01  e=1.168E-02  Homo sapiens
  3th5-assembly2_B  TM=3.804E-01  e=4.774E-03  Homo sapiens
  2h17-assembly1_A  TM=4.526E-01  e=3.249E-02  Homo sapiens
  5irc-assembly2_D  TM=3.990E-01  e=1.028E-02  Homo sapiens
  1yzg-assembly1_A  TM=4.356E-01  e=3.249E-02  Homo sapiens

Mean predicted aligned error: 7.5 Å

Sequence (223 aa):
MKGVGNSPADREGMTNKPIVACAGDWNLFCTLEQPLVAAIPQDSCEWRRSYGRITKFVYLEATFVKFNKDKAQSELNLLKRPIFHIYWTDCVDVEYYKTTLREDIELWLKQLEKNNITDWMIVLVETYDIRKTNKLLPRTTVLDKIKGDFAAKQTEDRFVSVINPIKSEARSAESWRALVAKVRHFILVAYNKALIKFEEHMREQRENRNDPEWDFCKYFILQ

Solvent-accessible surface area (backbone atoms only — not comparable to full-atom values): 13387 Å² total; per-residue (Å²): 137,82,78,85,75,81,65,85,85,78,63,80,70,74,92,76,50,53,32,32,25,40,36,73,42,58,72,64,46,63,75,46,43,64,65,47,60,64,50,41,52,73,51,70,41,84,43,77,50,75,90,84,43,78,70,42,76,42,68,45,64,65,41,80,42,76,57,58,94,84,61,84,70,66,92,79,49,77,83,83,35,64,53,29,36,37,35,34,40,63,74,76,52,60,65,55,33,71,76,44,53,50,56,56,52,51,53,51,52,52,52,31,52,76,68,73,51,84,45,60,36,40,39,39,36,39,81,85,61,83,88,65,82,82,66,83,74,69,96,64,54,45,68,57,49,53,41,73,76,69,49,45,94,93,45,49,86,32,62,43,72,28,43,38,50,93,82,36,51,85,76,9,48,64,40,43,53,52,48,45,52,49,52,53,50,49,46,50,54,27,48,51,54,54,49,50,55,46,56,50,52,55,47,52,55,60,72,43,63,82,44,90,88,53,54,66,70,69,55,58,77,72,111

Organism: NCBI:txid348720

Radius of gyration: 20.45 Å; Cα contacts (8 Å, |Δi|>4): 259; chains: 1; bounding box: 59×40×58 Å

InterPro domains:
  IPR045126 Trafficking protein particle complex subunit TRAPPC10/Trs130 [PTHR13251] (14-223)
  IPR056913 TRAPPC10/Trs130, N-terminal [PF23036] (15-223)